Protein AF-A0A8T6QI39-F1 (afdb_monomer)

Foldseek 3Di:
DDDDDPPDPVQVVQLVVQLVLLVVLLVLLLVLLQVLLLVQLLVQLCVPVNDQDPPDDPVSSVVVSVVSCVDPSSVVSSQCSDPPHLLNLLSQQLSQLLSVCSGDCSLVCLVPPVPVVSLCSSCPVSPCVVPPSSSLLNVLLSQLLSQLSVPDPDCLVVLQAARLLSSLVSSCCSNPVPDDLQRQDPVRLSSSLSSSLSSQLSNLCVSPVDNVSSNSRSVSNNCCSVPPNHVVDD

Secondary structure (DSSP, 8-state):
--------HHHHHHHHHHHHHHHHHHHHHHHHHHHHHHHHHHHHHHHHH-PPPTT--HHHHHHHHHHHHHSHHHHHHHTTTSTT-HHHHHHHHHHHHHHHT-STTHHHHHTTTTHHHHHHHHHHTSS-TT-HHHHHHHHHHHHHHHHHHHS-TTGGGTTTSSSHHHHHHHHHHHH-TTS-GGG--HHHHHHHHHHHHHHHHHHHHHHH-SHHHHHHHHHHHHHHIIIIITTS--

pLDDT: mean 71.73, std 13.03, range [34.41, 93.44]

InterPro domains:
  IPR006914 VENN motif-containing domain [PF04829] (181-231)

Sequence (234 aa):
FFCFSIFDKEKEQQRLQTVGLISGIGSQVADIARTQGELSALKAAQDKYGPVPADATEEQRQAYLAKLRDTPEYKKEQEKYGTGSEIQRGIQAATAALQGLAGDNLAGALAGASAPELANIIGHHAGIDDNTAAKAIAHAILGGVTAALQGNSAAAGAIGAGTGEVIASAIAKSLYPDVDPSKLTEEQKQTVSTLATLSAGMAGSLTRNSTASAAVGAQSGKNAVENNYLSEEQ

Radius of gyration: 19.42 Å; Cα contacts (8 Å, |Δi|>4): 310; chains: 1; bounding box: 48×41×67 Å

Organism: Escherichia coli (NCBI:txid562)

Mean predicted aligned error: 10.31 Å

Structure (mmCIF, N/CA/C/O backbone):
data_AF-A0A8T6QI39-F1
#
_entry.id   AF-A0A8T6QI39-F1
#
loop_
_atom_site.group_PDB
_atom_site.id
_atom_site.type_symbol
_atom_site.label_atom_id
_atom_site.label_alt_id
_atom_site.label_comp_id
_atom_site.label_asym_id
_atom_site.label_entity_id
_atom_site.label_seq_id
_atom_site.pdbx_PDB_ins_code
_atom_site.Cartn_x
_atom_site.Cartn_y
_atom_site.Cartn_z
_atom_site.occupancy
_atom_site.B_iso_or_equiv
_atom_site.auth_seq_id
_atom_site.auth_comp_id
_atom_site.auth_asym_id
_atom_site.auth_atom_id
_atom_site.pdbx_PDB_model_num
ATOM 1 N N . PHE A 1 1 ? 29.235 -22.189 -35.524 1.00 34.41 1 PHE A N 1
ATOM 2 C CA . PHE A 1 1 ? 29.501 -20.949 -34.771 1.00 34.41 1 PHE A CA 1
ATOM 3 C C . PHE A 1 1 ? 28.475 -20.846 -33.652 1.00 34.41 1 PHE A C 1
ATOM 5 O O . PHE A 1 1 ? 27.337 -20.494 -33.919 1.00 34.41 1 PHE A O 1
ATOM 12 N N . PHE A 1 2 ? 28.844 -21.239 -32.431 1.00 38.16 2 PHE A N 1
ATOM 13 C CA . PHE A 1 2 ? 28.045 -20.968 -31.233 1.00 38.16 2 PHE A CA 1
ATOM 14 C C . PHE A 1 2 ? 28.518 -19.619 -30.687 1.00 38.16 2 PHE A C 1
ATOM 16 O O . PHE A 1 2 ? 29.655 -19.505 -30.235 1.00 38.16 2 PHE A O 1
ATOM 23 N N . CYS A 1 3 ? 27.689 -18.584 -30.805 1.00 42.66 3 CYS A N 1
ATOM 24 C CA . CYS A 1 3 ? 27.964 -17.284 -30.207 1.00 42.66 3 CYS A CA 1
ATOM 25 C C . CYS A 1 3 ? 27.590 -17.375 -28.723 1.00 42.66 3 CYS A C 1
ATOM 27 O O . CYS A 1 3 ? 26.416 -17.286 -28.375 1.00 42.66 3 CYS A O 1
ATOM 29 N N . PHE A 1 4 ? 28.568 -17.622 -27.852 1.00 41.09 4 PHE A N 1
ATOM 30 C CA . PHE A 1 4 ? 28.393 -17.377 -26.423 1.00 41.09 4 PHE A CA 1
ATOM 31 C C . PHE A 1 4 ? 28.253 -15.864 -26.240 1.00 41.09 4 PHE A C 1
ATOM 33 O O . PHE A 1 4 ? 29.192 -15.121 -26.527 1.00 41.09 4 PHE A O 1
ATOM 40 N N . SER A 1 5 ? 27.087 -15.403 -25.786 1.00 55.00 5 SER A N 1
ATOM 41 C CA . SER A 1 5 ? 26.952 -14.059 -25.227 1.00 55.00 5 SER A CA 1
ATOM 42 C C . SER A 1 5 ? 28.008 -13.904 -24.135 1.00 55.00 5 SER A C 1
ATOM 44 O O . SER A 1 5 ? 28.048 -14.697 -23.194 1.00 55.00 5 SER A O 1
ATOM 46 N N . ILE A 1 6 ? 28.904 -12.932 -24.297 1.00 53.09 6 ILE A N 1
ATOM 47 C CA . ILE A 1 6 ? 29.930 -12.616 -23.306 1.00 53.09 6 ILE A CA 1
ATOM 48 C C . ILE A 1 6 ? 29.204 -12.242 -22.012 1.00 53.09 6 ILE A C 1
ATOM 50 O O . ILE A 1 6 ? 28.449 -11.273 -21.974 1.00 53.09 6 ILE A O 1
ATOM 54 N N . PHE A 1 7 ? 29.392 -13.053 -20.973 1.00 65.75 7 PHE A N 1
ATOM 55 C CA . PHE A 1 7 ? 28.924 -12.754 -19.628 1.00 65.75 7 PHE A CA 1
ATOM 56 C C . PHE A 1 7 ? 29.638 -11.491 -19.139 1.00 65.75 7 PHE A C 1
ATOM 58 O O . PHE A 1 7 ? 30.834 -11.522 -18.844 1.00 65.75 7 PHE A O 1
ATOM 65 N N . ASP A 1 8 ? 28.911 -10.380 -19.086 1.00 79.06 8 ASP A N 1
ATOM 66 C CA . ASP A 1 8 ? 29.401 -9.132 -18.519 1.00 79.06 8 ASP A CA 1
ATOM 67 C C . ASP A 1 8 ? 29.151 -9.153 -17.007 1.00 79.06 8 ASP A C 1
ATOM 69 O O . ASP A 1 8 ? 28.021 -9.046 -16.527 1.00 79.06 8 ASP A O 1
ATOM 73 N N . LYS A 1 9 ? 30.230 -9.373 -16.252 1.00 76.06 9 LYS A N 1
ATOM 74 C CA . LYS A 1 9 ? 30.187 -9.549 -14.798 1.00 76.06 9 LYS A CA 1
ATOM 75 C C . LYS A 1 9 ? 29.679 -8.300 -14.078 1.00 76.06 9 LYS A C 1
ATOM 77 O O . LYS A 1 9 ? 28.998 -8.445 -13.067 1.00 76.06 9 LYS A O 1
ATOM 82 N N . GLU A 1 10 ? 30.011 -7.105 -14.559 1.00 74.12 10 GLU A N 1
ATOM 83 C CA . GLU A 1 10 ? 29.575 -5.856 -13.926 1.00 74.12 10 GLU A CA 1
ATOM 84 C C . GLU A 1 10 ? 28.084 -5.638 -14.166 1.00 74.12 10 GLU A C 1
ATOM 86 O O . GLU A 1 10 ? 27.337 -5.362 -13.225 1.00 74.12 10 GLU A O 1
ATOM 91 N N . LYS A 1 11 ? 27.636 -5.890 -15.397 1.00 72.25 11 LYS A N 1
ATOM 92 C CA . LYS A 1 11 ? 26.220 -5.855 -15.757 1.00 72.25 11 LYS A CA 1
ATOM 93 C C . LYS A 1 11 ? 25.392 -6.876 -14.975 1.00 72.25 11 LYS A C 1
ATOM 95 O O . LYS A 1 11 ? 24.33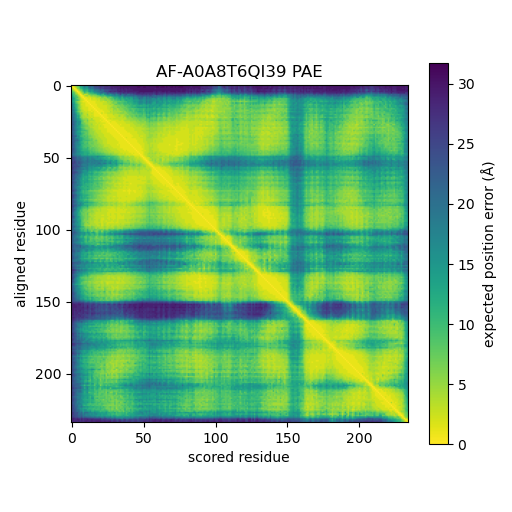9 -6.530 -14.444 1.00 72.25 11 LYS A O 1
ATOM 100 N N . GLU A 1 12 ? 25.862 -8.117 -14.844 1.00 75.62 12 GLU A N 1
ATOM 101 C CA . GLU A 1 12 ? 25.135 -9.134 -14.073 1.00 75.62 12 GLU A CA 1
ATOM 102 C C . GLU A 1 12 ? 25.133 -8.822 -12.568 1.00 75.62 12 GLU A C 1
ATOM 104 O O . GLU A 1 12 ? 24.130 -9.042 -11.890 1.00 75.62 12 GLU A O 1
ATOM 109 N N . GLN A 1 13 ? 26.212 -8.247 -12.027 1.00 74.06 13 GLN A N 1
ATOM 110 C CA . GLN A 1 13 ? 26.239 -7.795 -10.633 1.00 74.06 13 GLN A CA 1
ATOM 111 C C . GLN A 1 13 ? 25.266 -6.644 -10.377 1.00 74.06 13 GLN A C 1
ATOM 113 O O . GLN A 1 13 ? 24.547 -6.680 -9.378 1.00 74.06 13 GLN A O 1
ATOM 118 N N . GLN A 1 14 ? 25.200 -5.660 -11.277 1.00 70.56 14 GLN A N 1
ATOM 119 C CA . GLN A 1 14 ? 24.212 -4.584 -11.198 1.00 70.56 14 GLN A CA 1
ATOM 120 C C . GLN A 1 14 ? 22.792 -5.143 -11.274 1.00 70.56 14 GLN A C 1
ATOM 122 O O . GLN A 1 14 ? 21.963 -4.809 -10.431 1.00 70.56 14 GLN A O 1
ATOM 127 N N . ARG A 1 15 ? 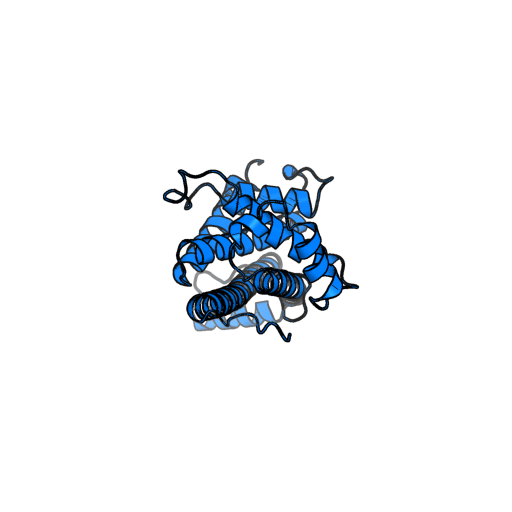22.533 -6.079 -12.195 1.00 70.31 15 ARG A N 1
ATOM 128 C CA . ARG A 1 15 ? 21.235 -6.755 -12.309 1.00 70.31 15 ARG A CA 1
ATOM 129 C C . ARG A 1 15 ? 20.821 -7.428 -11.000 1.00 70.31 15 ARG A C 1
ATOM 131 O O . ARG A 1 15 ? 19.707 -7.217 -10.526 1.00 70.31 15 ARG A O 1
ATOM 138 N N . LEU A 1 16 ? 21.715 -8.207 -10.389 1.00 76.31 16 LEU A N 1
ATOM 139 C CA . LEU A 1 16 ? 21.447 -8.901 -9.124 1.00 76.31 16 LEU A CA 1
ATOM 140 C C . LEU A 1 16 ? 21.236 -7.927 -7.955 1.00 76.31 16 LEU A C 1
ATOM 142 O O . LEU A 1 16 ? 20.357 -8.159 -7.123 1.00 76.31 16 LEU A O 1
ATOM 146 N N . GLN A 1 17 ? 21.989 -6.823 -7.906 1.00 71.94 17 GLN A N 1
ATOM 147 C CA . GLN A 1 17 ? 21.780 -5.759 -6.920 1.00 71.94 17 GLN A CA 1
ATOM 148 C C . GLN A 1 17 ? 20.408 -5.102 -7.097 1.00 71.94 17 GLN A C 1
ATOM 150 O O . GLN A 1 17 ? 19.665 -4.976 -6.126 1.00 71.94 17 GLN A O 1
ATOM 155 N N . THR A 1 18 ? 20.025 -4.757 -8.328 1.00 69.75 18 THR A N 1
ATOM 156 C CA . THR A 1 18 ? 18.712 -4.179 -8.645 1.00 69.75 18 THR A CA 1
ATOM 157 C C . THR A 1 18 ? 17.572 -5.126 -8.275 1.00 69.75 18 THR A C 1
ATOM 159 O O . THR A 1 18 ? 16.628 -4.706 -7.611 1.00 69.75 18 THR A O 1
ATOM 162 N N . VAL A 1 19 ? 17.667 -6.415 -8.617 1.00 73.94 19 VAL A N 1
ATOM 163 C CA . VAL A 1 19 ? 16.655 -7.420 -8.237 1.00 73.94 19 VAL A CA 1
ATOM 164 C C . VAL A 1 19 ? 16.543 -7.552 -6.713 1.00 73.94 19 VAL A C 1
ATOM 166 O O . VAL A 1 19 ? 15.430 -7.589 -6.182 1.00 73.94 19 VAL A O 1
ATOM 169 N N . GLY A 1 20 ? 17.676 -7.575 -6.000 1.00 70.12 20 GLY A N 1
ATOM 170 C CA . GLY A 1 20 ? 17.708 -7.624 -4.536 1.00 70.12 20 GLY A CA 1
ATOM 171 C C . GLY A 1 20 ? 17.064 -6.397 -3.886 1.00 70.12 20 GLY A C 1
ATOM 172 O O . GLY A 1 20 ? 16.276 -6.536 -2.949 1.00 70.12 20 GLY A O 1
ATOM 173 N N . LEU A 1 21 ? 17.325 -5.205 -4.429 1.00 70.50 21 LEU A N 1
ATOM 174 C CA . LEU A 1 21 ? 16.702 -3.959 -3.983 1.00 70.50 21 LEU A CA 1
ATOM 175 C C . LEU A 1 21 ? 15.195 -3.963 -4.229 1.00 70.50 21 LEU A C 1
ATOM 177 O O . LEU A 1 21 ? 14.438 -3.679 -3.307 1.00 70.50 21 LEU A O 1
ATOM 181 N N . ILE A 1 22 ? 14.742 -4.360 -5.421 1.00 70.19 22 ILE A N 1
ATOM 182 C CA . ILE A 1 22 ? 13.309 -4.454 -5.734 1.00 70.19 22 ILE A CA 1
ATOM 183 C C . ILE A 1 22 ? 12.616 -5.463 -4.806 1.00 70.19 22 ILE A C 1
ATOM 185 O O . ILE A 1 22 ? 11.530 -5.184 -4.303 1.00 70.19 22 ILE A O 1
ATOM 189 N N . SER A 1 23 ? 13.258 -6.599 -4.508 1.00 75.25 23 SER A N 1
ATOM 190 C CA . SER A 1 23 ? 12.733 -7.571 -3.538 1.00 75.25 23 SER A CA 1
ATOM 191 C C . SER A 1 23 ? 12.616 -6.979 -2.129 1.00 75.25 23 SER A C 1
ATOM 193 O O . SER A 1 23 ? 11.599 -7.167 -1.459 1.00 75.25 23 SER A O 1
ATOM 195 N N . GLY A 1 24 ? 13.641 -6.250 -1.673 1.00 73.81 24 GLY A N 1
ATOM 196 C CA . GLY A 1 24 ? 13.627 -5.564 -0.379 1.00 73.81 24 GLY A CA 1
ATOM 197 C C . GLY A 1 24 ? 12.571 -4.458 -0.311 1.00 73.81 24 GLY A C 1
ATOM 198 O O . GLY A 1 24 ? 11.947 -4.267 0.733 1.00 73.81 24 GLY A O 1
ATOM 199 N N . ILE A 1 25 ? 12.332 -3.762 -1.424 1.00 68.88 25 ILE A N 1
ATOM 200 C CA . ILE A 1 25 ? 11.268 -2.763 -1.570 1.00 68.88 25 ILE A CA 1
ATOM 201 C C . ILE A 1 25 ? 9.899 -3.434 -1.475 1.00 68.88 25 ILE A C 1
ATOM 203 O O . ILE A 1 25 ? 9.081 -3.005 -0.668 1.00 68.88 25 ILE A O 1
ATOM 207 N N . GLY A 1 26 ? 9.663 -4.517 -2.221 1.00 71.44 26 GLY A N 1
ATOM 208 C CA . GLY A 1 26 ? 8.395 -5.249 -2.188 1.00 71.44 26 GLY A CA 1
ATOM 209 C C . GLY A 1 26 ? 8.010 -5.716 -0.779 1.00 71.44 26 GLY A C 1
ATOM 210 O O . GLY A 1 26 ? 6.859 -5.558 -0.374 1.00 71.44 26 GLY A O 1
ATOM 211 N N . SER A 1 27 ? 8.979 -6.204 0.009 1.00 79.31 27 SER A N 1
ATOM 212 C CA . SER A 1 27 ? 8.751 -6.573 1.417 1.00 79.31 27 SER A CA 1
ATOM 213 C C . SER A 1 27 ? 8.334 -5.377 2.273 1.00 79.31 27 SER A C 1
ATOM 215 O O . SER A 1 27 ? 7.341 -5.457 2.990 1.00 79.31 27 SER A O 1
ATOM 217 N N . GLN A 1 28 ? 9.054 -4.257 2.175 1.00 72.56 28 GLN A N 1
ATOM 218 C CA . GLN A 1 28 ? 8.761 -3.054 2.963 1.00 72.56 28 GLN A CA 1
ATOM 219 C C . GLN A 1 28 ? 7.415 -2.437 2.601 1.00 72.56 28 GLN A C 1
ATOM 221 O O . GLN A 1 28 ? 6.679 -1.969 3.462 1.00 72.56 28 GLN A O 1
ATOM 226 N N . VAL A 1 29 ? 7.070 -2.454 1.320 1.00 69.12 29 VAL A N 1
ATOM 227 C CA . VAL A 1 29 ? 5.773 -1.995 0.827 1.00 69.12 29 VAL A CA 1
ATOM 228 C C . VAL A 1 29 ? 4.674 -2.895 1.379 1.00 69.12 29 VAL A C 1
ATOM 230 O O . VAL A 1 29 ? 3.684 -2.402 1.910 1.00 69.12 29 VAL A O 1
ATOM 233 N N . ALA A 1 30 ? 4.872 -4.214 1.380 1.00 77.06 30 ALA A N 1
ATOM 234 C CA . ALA A 1 30 ? 3.946 -5.122 2.046 1.00 77.06 30 ALA A CA 1
ATOM 235 C C . ALA A 1 30 ? 3.842 -4.861 3.566 1.00 77.06 30 ALA A C 1
ATOM 237 O O . ALA A 1 30 ? 2.754 -5.003 4.124 1.00 77.06 30 ALA A O 1
ATOM 238 N N . ASP A 1 31 ? 4.928 -4.461 4.240 1.00 79.25 31 ASP A N 1
ATOM 239 C CA . ASP A 1 31 ? 4.910 -4.063 5.659 1.00 79.25 31 ASP A CA 1
ATOM 240 C C . ASP A 1 31 ? 4.119 -2.760 5.883 1.00 79.25 31 ASP A C 1
ATOM 242 O O . ASP A 1 31 ? 3.332 -2.667 6.828 1.00 79.25 31 ASP A O 1
ATOM 246 N N . ILE A 1 32 ? 4.265 -1.771 4.993 1.00 70.25 32 ILE A N 1
ATOM 247 C CA . ILE A 1 32 ? 3.495 -0.517 5.018 1.00 70.25 32 ILE A CA 1
ATOM 248 C C . ILE A 1 32 ? 2.007 -0.803 4.794 1.00 70.25 32 ILE A C 1
ATOM 250 O O . ILE A 1 32 ? 1.173 -0.281 5.530 1.00 70.25 32 ILE A O 1
ATOM 254 N N . ALA A 1 33 ? 1.663 -1.669 3.836 1.00 76.00 33 ALA A N 1
ATOM 255 C CA . ALA A 1 33 ? 0.279 -2.067 3.575 1.00 76.00 33 ALA A CA 1
ATOM 256 C C . ALA A 1 33 ? -0.345 -2.743 4.802 1.00 76.00 33 ALA A C 1
ATOM 258 O O . ALA A 1 33 ? -1.459 -2.403 5.193 1.00 76.00 33 ALA A O 1
ATOM 259 N N . ARG A 1 34 ? 0.399 -3.644 5.459 1.00 82.88 34 ARG A N 1
ATOM 260 C CA . ARG A 1 34 ? -0.025 -4.286 6.713 1.00 82.88 34 ARG A CA 1
ATOM 261 C C . ARG A 1 34 ? -0.187 -3.282 7.854 1.00 82.88 34 ARG A C 1
ATOM 263 O O . ARG A 1 34 ? -1.155 -3.371 8.600 1.00 82.88 34 ARG A O 1
ATOM 270 N N . THR A 1 35 ? 0.718 -2.311 7.963 1.00 81.69 35 THR A N 1
ATOM 271 C CA . THR A 1 35 ? 0.635 -1.239 8.969 1.00 81.69 35 THR A CA 1
ATOM 272 C C . THR A 1 35 ? -0.589 -0.354 8.737 1.00 81.69 35 THR A C 1
ATOM 274 O O . THR A 1 35 ? -1.312 -0.047 9.680 1.00 81.69 35 THR A O 1
ATOM 277 N N . GLN A 1 36 ? -0.867 0.014 7.486 1.00 72.06 36 GLN A N 1
ATOM 278 C CA . GLN A 1 36 ? -2.063 0.778 7.140 1.00 72.06 36 GLN A CA 1
ATOM 279 C C . GLN A 1 36 ? -3.335 -0.030 7.415 1.00 72.06 36 GLN A C 1
ATOM 281 O O . GLN A 1 36 ? -4.273 0.512 7.990 1.00 72.06 36 GLN A O 1
ATOM 286 N N . GLY A 1 37 ? -3.346 -1.323 7.078 1.00 82.31 37 GLY A N 1
ATOM 287 C CA . GLY A 1 37 ? -4.452 -2.223 7.401 1.00 82.31 37 GLY A CA 1
ATOM 288 C C . GLY A 1 37 ? -4.7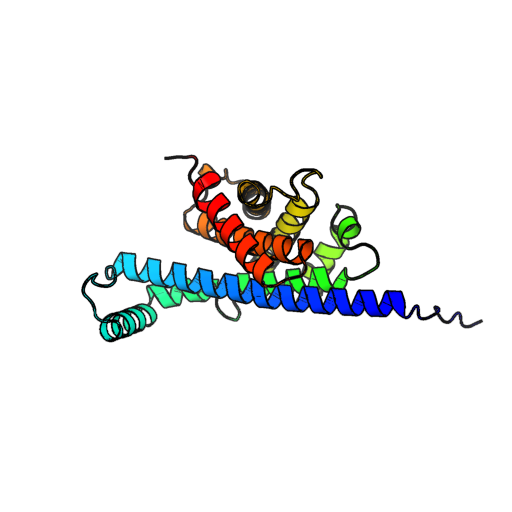29 -2.298 8.901 1.00 82.31 37 GLY A C 1
ATOM 289 O O . GLY A 1 37 ? -5.879 -2.196 9.311 1.00 82.31 37 GLY A O 1
ATOM 290 N N . GLU A 1 38 ? -3.685 -2.384 9.731 1.00 85.94 38 GLU A N 1
ATOM 291 C CA . GLU A 1 38 ? -3.809 -2.333 11.194 1.00 85.94 38 GLU A CA 1
ATOM 292 C C . GLU A 1 38 ? -4.443 -1.017 11.666 1.00 85.94 38 GLU A C 1
ATOM 294 O O . GLU A 1 38 ? -5.364 -1.031 12.481 1.00 85.94 38 GLU A O 1
ATOM 299 N N . LEU A 1 39 ? -3.986 0.123 11.138 1.00 82.12 39 LEU A N 1
ATOM 300 C CA . LEU A 1 39 ? -4.521 1.441 11.491 1.00 82.12 39 LEU A CA 1
ATOM 301 C C . LEU A 1 39 ? -5.990 1.593 11.075 1.00 82.12 39 LEU A C 1
ATOM 303 O O . LEU A 1 39 ? -6.810 2.043 11.875 1.00 82.12 39 LEU A O 1
ATOM 307 N N . SER A 1 40 ? -6.332 1.193 9.850 1.00 80.69 40 SER A N 1
ATOM 308 C CA . SER A 1 40 ? -7.702 1.226 9.329 1.00 80.69 40 SER A CA 1
ATOM 309 C C . SER A 1 40 ? -8.631 0.300 10.105 1.00 80.69 40 SER A C 1
ATOM 311 O O . SER A 1 40 ? -9.721 0.716 10.493 1.00 80.69 40 SER A O 1
ATOM 313 N N . ALA A 1 41 ? -8.192 -0.926 10.389 1.00 86.88 41 ALA A N 1
ATOM 314 C CA . ALA A 1 41 ? -8.975 -1.908 11.126 1.00 86.88 41 ALA A CA 1
ATOM 315 C C . ALA A 1 41 ? -9.206 -1.486 12.583 1.00 86.88 41 ALA A C 1
ATOM 317 O O . ALA A 1 41 ? -10.316 -1.620 13.102 1.00 86.88 41 ALA A O 1
ATOM 318 N N . LEU A 1 42 ? -8.186 -0.923 13.241 1.00 88.56 42 LEU A N 1
ATOM 319 C CA . LEU A 1 42 ? -8.335 -0.360 14.584 1.00 88.56 42 LEU A CA 1
ATOM 320 C C . LEU A 1 42 ? -9.267 0.850 14.588 1.00 88.56 42 LEU A C 1
ATOM 322 O O . LEU A 1 42 ? -10.098 0.949 15.486 1.00 88.56 42 LEU A O 1
ATOM 326 N N . LYS A 1 43 ? -9.171 1.735 13.589 1.00 85.88 43 LYS A N 1
ATOM 327 C CA . LYS A 1 43 ? -10.079 2.880 13.453 1.00 85.88 43 LYS A CA 1
ATOM 328 C C . LYS A 1 43 ? -11.527 2.424 13.272 1.00 85.88 43 LYS A C 1
ATOM 330 O O . LYS A 1 43 ? -12.382 2.844 14.039 1.00 85.88 43 LYS A O 1
ATOM 335 N N . ALA A 1 44 ? -11.782 1.494 12.352 1.00 86.38 44 ALA A N 1
ATOM 336 C CA . ALA A 1 44 ? -13.120 0.948 12.120 1.00 86.38 44 ALA A CA 1
ATOM 337 C C . ALA A 1 44 ? -13.716 0.294 13.380 1.00 86.38 44 ALA A C 1
ATOM 339 O O . ALA A 1 44 ? -14.904 0.448 13.668 1.00 86.38 44 ALA A O 1
ATOM 340 N N . ALA A 1 45 ? -12.892 -0.409 14.163 1.00 89.94 45 ALA A N 1
ATOM 341 C CA . ALA A 1 45 ? -13.322 -0.956 15.444 1.00 89.94 45 ALA A CA 1
ATOM 342 C C . ALA A 1 45 ? -13.602 0.161 16.471 1.00 89.94 45 ALA A C 1
ATOM 344 O O . ALA A 1 45 ? -14.632 0.140 17.142 1.00 89.94 45 ALA A O 1
ATOM 345 N N . GLN A 1 46 ? -12.736 1.169 16.580 1.00 88.50 46 GLN A N 1
ATOM 346 C CA . GLN A 1 46 ? -12.927 2.289 17.510 1.00 88.50 46 GLN A CA 1
ATOM 347 C C . GLN A 1 46 ? -14.150 3.148 17.174 1.00 88.50 46 GLN A C 1
ATOM 349 O O . GLN A 1 46 ? -14.847 3.578 18.090 1.00 88.50 46 GLN A O 1
ATOM 354 N N . ASP A 1 47 ? -14.467 3.338 15.895 1.00 88.62 47 ASP A N 1
ATOM 355 C CA . ASP A 1 47 ? -15.653 4.086 15.462 1.00 88.62 47 ASP A CA 1
ATOM 356 C C . ASP A 1 47 ? -16.955 3.430 15.962 1.00 88.62 47 ASP A C 1
ATOM 358 O O . ASP A 1 47 ? -17.950 4.113 16.203 1.00 88.62 47 ASP A O 1
ATOM 362 N N . LYS A 1 48 ? -16.947 2.104 16.174 1.00 90.25 48 LYS A N 1
ATOM 363 C CA . LYS A 1 48 ? -18.107 1.347 16.665 1.00 90.25 48 LYS A CA 1
ATOM 364 C C . LYS A 1 48 ? -18.093 1.082 18.172 1.00 90.25 48 LYS A C 1
ATOM 366 O O . LYS A 1 48 ? -19.151 1.120 18.799 1.00 90.25 48 LYS A O 1
ATOM 371 N N . TYR A 1 49 ? -16.932 0.778 18.749 1.00 88.25 49 TYR A N 1
ATOM 372 C CA . TYR A 1 49 ? -16.803 0.351 20.153 1.00 88.25 49 TYR A CA 1
ATOM 373 C C . TYR A 1 49 ? -16.225 1.428 21.083 1.00 88.25 49 TYR A C 1
ATOM 375 O O . TYR A 1 49 ? -16.183 1.226 22.299 1.00 88.25 49 TYR A O 1
ATOM 383 N N . GLY A 1 50 ? -15.831 2.574 20.528 1.00 87.56 50 GLY A N 1
ATOM 384 C CA . GLY A 1 50 ? -15.236 3.698 21.239 1.00 87.56 50 GLY A CA 1
ATOM 385 C C . GLY A 1 50 ? -13.702 3.721 21.172 1.00 87.56 50 GLY A C 1
ATOM 386 O O . GLY A 1 50 ? -13.055 2.708 20.887 1.00 87.56 50 GLY A O 1
ATOM 387 N N . PRO A 1 51 ? -13.089 4.890 21.425 1.00 86.31 51 PRO A N 1
ATOM 388 C CA . PRO A 1 51 ? -11.641 5.016 21.495 1.00 86.31 51 PRO A CA 1
ATOM 389 C C . PRO A 1 51 ? -11.085 4.371 22.771 1.00 86.31 51 PRO A C 1
ATOM 391 O O . PRO A 1 51 ? -11.794 4.163 23.758 1.00 86.31 51 PRO A O 1
ATOM 394 N N . VAL A 1 52 ? -9.775 4.109 22.774 1.00 83.31 52 VAL A N 1
ATOM 395 C CA . VAL A 1 52 ? -9.063 3.709 23.997 1.00 83.31 52 VAL A CA 1
ATOM 396 C C . VAL A 1 52 ? -9.236 4.810 25.059 1.00 83.31 52 VAL A C 1
ATOM 398 O O . VAL A 1 52 ? -8.997 5.976 24.731 1.00 83.31 52 VAL A O 1
ATOM 401 N N . PRO A 1 53 ? -9.599 4.480 26.316 1.00 83.88 53 PRO A N 1
ATOM 402 C CA . PRO A 1 53 ? -9.681 5.468 27.391 1.00 83.88 53 PRO A CA 1
ATOM 403 C C . PRO A 1 53 ? -8.355 6.220 27.566 1.00 83.88 53 PRO A C 1
ATOM 405 O O . PRO A 1 53 ? -7.285 5.610 27.562 1.00 83.88 53 PRO A O 1
ATOM 408 N N . ALA A 1 54 ? -8.418 7.547 27.694 1.00 80.44 54 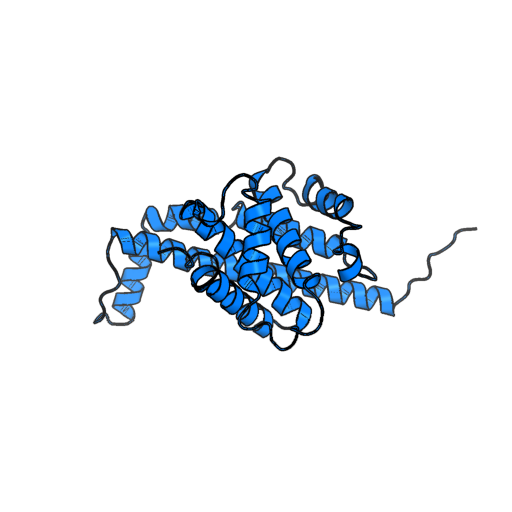ALA A N 1
ATOM 409 C CA . ALA A 1 54 ? -7.229 8.405 27.732 1.00 80.44 54 ALA A CA 1
ATOM 410 C C . ALA A 1 54 ? -6.387 8.231 29.012 1.00 80.44 54 ALA A C 1
ATOM 412 O O . ALA A 1 54 ? -5.199 8.541 29.013 1.00 80.44 54 ALA A O 1
ATOM 413 N N . ASP A 1 55 ? -7.003 7.729 30.080 1.00 86.19 55 ASP A N 1
ATOM 414 C CA . ASP A 1 55 ? -6.427 7.447 31.395 1.00 86.19 55 ASP A CA 1
ATOM 415 C C . ASP A 1 55 ? -6.030 5.970 31.586 1.00 86.19 55 ASP A C 1
ATOM 417 O O . ASP A 1 55 ? -5.588 5.586 32.670 1.00 86.19 55 ASP A O 1
ATOM 421 N N . ALA A 1 56 ? -6.166 5.136 30.548 1.00 83.38 56 ALA A N 1
ATOM 422 C CA . ALA A 1 56 ? -5.802 3.725 30.611 1.00 83.38 56 ALA A CA 1
ATOM 423 C C . ALA A 1 56 ? -4.291 3.537 30.829 1.00 83.38 56 ALA A C 1
ATOM 425 O O . ALA A 1 56 ? -3.469 4.163 30.153 1.00 83.38 56 ALA A O 1
ATOM 426 N N . THR A 1 57 ? -3.916 2.608 31.715 1.00 89.88 57 THR A N 1
ATOM 427 C CA . THR A 1 57 ? -2.525 2.132 31.790 1.00 89.88 57 THR A CA 1
ATOM 428 C C . THR A 1 57 ? -2.136 1.420 30.493 1.00 89.88 57 THR A C 1
ATOM 430 O O . THR A 1 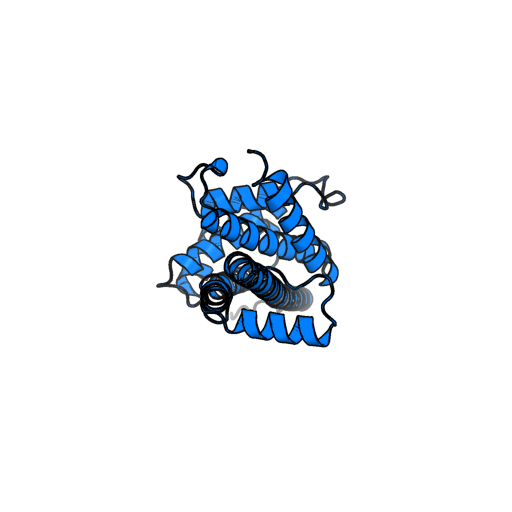57 ? -2.999 1.005 29.714 1.00 89.88 57 THR A O 1
ATOM 433 N N . GLU A 1 58 ? -0.838 1.237 30.247 1.00 86.75 58 GLU A N 1
ATOM 434 C CA . GLU A 1 58 ? -0.370 0.557 29.034 1.00 86.75 58 GLU A CA 1
ATOM 435 C C . GLU A 1 58 ? -0.943 -0.868 28.925 1.00 86.75 58 GLU A C 1
ATOM 437 O O . GLU A 1 58 ? -1.391 -1.282 27.856 1.00 86.75 58 GLU A O 1
ATOM 442 N N . GLU A 1 59 ? -1.057 -1.590 30.043 1.00 88.38 59 GLU A N 1
ATOM 443 C CA . GLU A 1 59 ? -1.671 -2.921 30.081 1.00 88.38 59 GLU A CA 1
ATOM 444 C C . GLU A 1 59 ? -3.162 -2.874 29.723 1.00 88.38 59 GLU A C 1
ATOM 446 O O . GLU A 1 59 ? -3.654 -3.718 28.970 1.00 88.38 59 GLU A O 1
ATOM 451 N N . GLN A 1 60 ? -3.894 -1.875 30.226 1.00 87.38 60 GLN A N 1
ATOM 452 C CA . GLN A 1 60 ? -5.3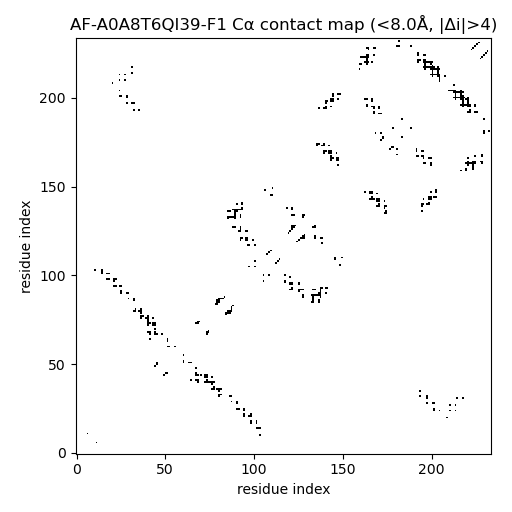13 -1.688 29.914 1.00 87.38 60 GLN A CA 1
ATOM 453 C C . GLN A 1 60 ? -5.519 -1.307 28.447 1.00 87.38 60 GLN A C 1
ATOM 455 O O . GLN A 1 60 ? -6.429 -1.828 27.797 1.00 87.38 60 GLN A O 1
ATOM 460 N N . ARG A 1 61 ? -4.649 -0.451 27.904 1.00 86.50 61 ARG A N 1
ATOM 461 C CA . ARG A 1 61 ? -4.634 -0.085 26.486 1.00 86.50 61 ARG A CA 1
ATOM 462 C C . ARG A 1 61 ? -4.375 -1.309 25.612 1.00 86.50 61 ARG A C 1
ATOM 464 O O . ARG A 1 61 ? -5.130 -1.533 24.669 1.00 86.50 61 ARG A O 1
ATOM 471 N N . GLN A 1 62 ? -3.373 -2.128 25.928 1.00 88.06 62 GLN A N 1
ATOM 472 C CA . GLN A 1 62 ? -3.082 -3.339 25.156 1.00 88.06 6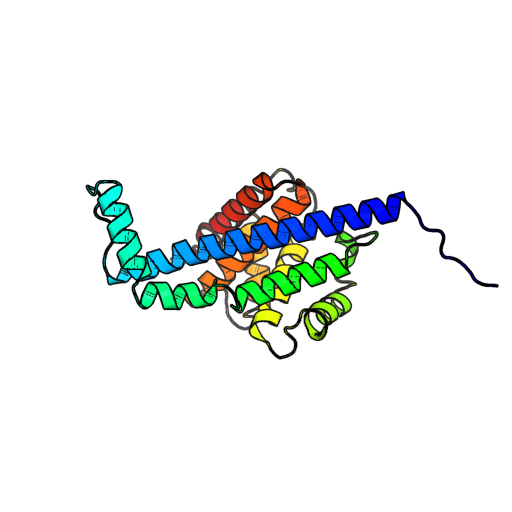2 GLN A CA 1
ATOM 473 C C . GLN A 1 62 ? -4.214 -4.363 25.236 1.00 88.06 62 GLN A C 1
ATOM 475 O O . GLN A 1 62 ? -4.604 -4.918 24.209 1.00 88.06 62 GLN A O 1
ATOM 480 N N . ALA A 1 63 ? -4.799 -4.564 26.419 1.00 89.31 63 ALA A N 1
ATOM 481 C CA . ALA A 1 63 ? -5.962 -5.431 26.580 1.00 89.31 63 ALA A CA 1
ATOM 482 C C . ALA A 1 63 ? -7.172 -4.923 25.777 1.00 89.31 63 ALA A C 1
ATOM 484 O O . ALA A 1 63 ? -7.905 -5.718 25.188 1.00 89.31 63 ALA A O 1
ATOM 485 N N . TYR A 1 64 ? -7.380 -3.605 25.717 1.00 88.25 64 TYR A N 1
ATOM 486 C CA . TYR A 1 64 ? -8.450 -3.004 24.923 1.00 88.25 64 TYR A CA 1
ATOM 487 C C . TYR A 1 64 ? -8.197 -3.145 23.417 1.00 88.25 64 TYR A C 1
ATOM 489 O O . TYR A 1 64 ? -9.086 -3.574 22.688 1.00 88.25 64 TYR A O 1
ATOM 497 N N . LEU A 1 65 ? -6.978 -2.870 22.946 1.00 89.19 65 LEU A N 1
ATOM 498 C CA . LEU A 1 65 ? -6.596 -3.083 21.546 1.00 89.19 65 LEU A CA 1
ATOM 499 C C . LEU A 1 65 ? -6.724 -4.558 21.146 1.00 89.19 65 LEU A C 1
ATOM 501 O O . LEU A 1 65 ? -7.225 -4.846 20.065 1.00 89.19 65 LEU A O 1
ATOM 505 N N . ALA A 1 66 ? -6.346 -5.495 22.019 1.00 91.25 66 ALA A N 1
ATOM 506 C CA . ALA A 1 66 ? -6.550 -6.924 21.785 1.00 91.25 66 ALA A CA 1
ATOM 507 C C . ALA A 1 66 ? -8.040 -7.266 21.616 1.00 91.25 66 ALA A C 1
ATOM 509 O O . ALA A 1 66 ? -8.396 -7.986 20.688 1.00 91.25 66 ALA A O 1
ATOM 510 N N . LYS A 1 67 ? -8.924 -6.677 22.435 1.00 90.88 67 LYS A N 1
ATOM 511 C CA . LYS A 1 67 ? -10.378 -6.821 22.252 1.00 90.88 67 LYS A CA 1
ATOM 512 C C . LYS A 1 67 ? -10.854 -6.238 20.925 1.00 90.88 67 LYS A C 1
ATOM 514 O O . LYS A 1 67 ? -11.662 -6.874 20.260 1.00 90.88 67 LYS A O 1
ATOM 519 N N . LEU A 1 68 ? -10.353 -5.066 20.527 1.00 90.94 68 LEU A N 1
ATOM 520 C CA . LEU A 1 68 ? -10.692 -4.467 19.233 1.00 90.94 68 LEU A CA 1
ATOM 521 C C . LEU A 1 68 ? -10.252 -5.358 18.067 1.00 90.94 68 LEU A C 1
ATOM 523 O O . LEU A 1 68 ? -11.017 -5.525 17.123 1.00 90.94 68 LEU A O 1
ATOM 527 N N . ARG A 1 69 ? -9.078 -5.993 18.159 1.00 91.94 69 ARG A N 1
ATOM 528 C CA . ARG A 1 69 ? -8.590 -6.954 17.155 1.00 91.94 69 ARG A CA 1
ATOM 529 C C . ARG A 1 69 ? -9.485 -8.184 17.000 1.00 91.94 69 ARG A C 1
ATOM 531 O O . ARG A 1 69 ? -9.517 -8.805 15.940 1.00 91.94 69 ARG A O 1
ATOM 538 N N . ASP A 1 70 ? -10.243 -8.531 18.035 1.00 93.12 70 ASP A N 1
ATOM 539 C CA . ASP A 1 70 ? -11.186 -9.645 17.979 1.00 93.12 70 ASP A CA 1
ATOM 540 C C . ASP A 1 70 ? -12.541 -9.297 17.363 1.00 93.12 70 ASP A C 1
ATOM 542 O O . ASP A 1 70 ? -13.301 -10.212 17.019 1.00 93.12 70 ASP A O 1
ATOM 546 N N . THR A 1 71 ? -12.827 -8.009 17.173 1.00 93.44 71 THR A N 1
ATOM 547 C CA . THR A 1 71 ? -14.098 -7.538 16.617 1.00 93.44 71 THR A CA 1
ATOM 548 C C . THR A 1 71 ? -14.267 -7.934 15.147 1.00 93.44 71 THR A C 1
ATOM 550 O O . THR A 1 71 ? -13.282 -8.039 14.404 1.00 93.44 71 THR A O 1
ATOM 553 N N . PRO A 1 72 ? -15.515 -8.149 14.688 1.00 92.00 72 PRO A N 1
ATOM 554 C CA . PRO A 1 72 ? -15.773 -8.444 13.283 1.00 92.00 72 PRO A CA 1
ATOM 555 C C . PRO A 1 72 ? -15.389 -7.279 12.361 1.00 92.00 72 PRO A C 1
ATOM 557 O O . PRO A 1 72 ? -14.961 -7.520 11.238 1.00 92.00 72 PRO A O 1
ATOM 560 N N . GLU A 1 73 ? -15.486 -6.033 12.827 1.00 89.56 73 GLU A N 1
ATOM 561 C CA . GLU A 1 73 ? -15.104 -4.832 12.075 1.00 89.56 73 GLU A CA 1
ATOM 562 C C . GLU A 1 73 ? -13.604 -4.805 11.796 1.00 89.56 73 GLU A C 1
ATOM 564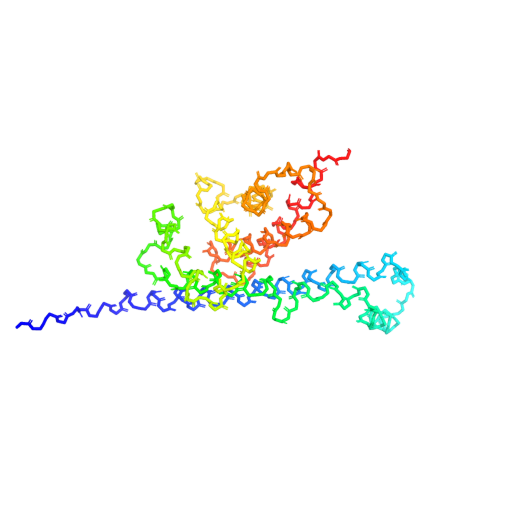 O O . GLU A 1 73 ? -13.200 -4.604 10.651 1.00 89.56 73 GLU A O 1
ATOM 569 N N . TYR A 1 74 ? -12.788 -5.081 12.819 1.00 90.69 74 TYR A N 1
ATOM 570 C CA . TYR A 1 74 ? -11.345 -5.183 12.644 1.00 90.69 74 TYR A CA 1
ATOM 571 C C . TYR A 1 74 ? -10.995 -6.298 11.654 1.00 90.69 74 TYR A C 1
ATOM 573 O O . TYR A 1 74 ? -10.260 -6.059 10.700 1.00 90.69 74 TYR A O 1
ATOM 581 N N . LYS A 1 75 ? -11.548 -7.505 11.847 1.00 90.81 75 LYS A N 1
ATOM 582 C CA . LYS A 1 75 ? -11.243 -8.673 11.001 1.00 90.81 75 LYS A CA 1
ATOM 583 C C . LYS A 1 75 ? -11.622 -8.429 9.540 1.00 90.81 75 LYS A C 1
ATOM 585 O O . LYS A 1 75 ? -10.804 -8.672 8.660 1.00 90.81 75 LYS A O 1
ATOM 590 N N . LYS A 1 76 ? -12.811 -7.867 9.301 1.00 89.69 76 LYS A N 1
ATOM 591 C CA . LYS A 1 76 ? -13.295 -7.515 7.961 1.00 89.69 76 LYS A CA 1
ATOM 592 C C . LYS A 1 76 ? -12.379 -6.512 7.260 1.00 89.69 76 LYS A C 1
ATOM 594 O O . LYS A 1 76 ? -12.115 -6.653 6.071 1.00 89.69 76 LYS A O 1
ATOM 599 N N . GLU A 1 77 ? -11.900 -5.494 7.969 1.00 84.81 77 GLU A N 1
ATOM 600 C CA . GLU A 1 77 ? -11.010 -4.506 7.356 1.00 84.81 77 GLU A CA 1
ATOM 601 C C . GLU A 1 77 ? -9.601 -5.084 7.139 1.00 84.81 77 GLU A C 1
ATOM 603 O O . GLU A 1 77 ? -8.989 -4.835 6.103 1.00 84.81 77 GLU A O 1
ATOM 608 N N . GLN A 1 78 ? -9.118 -5.939 8.050 1.00 86.75 78 GLN A N 1
ATOM 609 C CA . GLN A 1 78 ? -7.851 -6.666 7.901 1.00 86.75 78 GLN A CA 1
ATOM 610 C C . GLN A 1 78 ? -7.822 -7.549 6.646 1.00 86.75 78 GLN A C 1
ATOM 612 O O . GLN A 1 78 ? -6.792 -7.606 5.982 1.00 86.75 78 GLN A O 1
ATOM 617 N N . GLU A 1 79 ? -8.935 -8.182 6.261 1.00 87.56 79 GLU A N 1
ATOM 618 C CA . GLU A 1 79 ? -9.017 -9.027 5.053 1.00 87.56 79 GLU A CA 1
ATOM 619 C C . GLU A 1 79 ? -8.579 -8.301 3.770 1.00 87.56 79 GLU A C 1
ATOM 621 O O . GLU A 1 79 ? -8.011 -8.922 2.871 1.00 87.56 79 GLU A O 1
ATOM 626 N N . LYS A 1 80 ? -8.765 -6.978 3.696 1.00 82.50 80 LYS A N 1
ATOM 627 C CA . LYS A 1 80 ? -8.368 -6.166 2.534 1.00 82.50 80 LYS A CA 1
ATOM 628 C C . LYS A 1 80 ? -6.853 -6.008 2.392 1.00 82.50 80 LYS A C 1
ATOM 630 O O . LYS A 1 80 ? -6.365 -5.817 1.282 1.00 82.50 80 LYS A O 1
ATOM 635 N N . TYR A 1 81 ? -6.122 -6.091 3.502 1.00 83.38 81 TYR A N 1
ATOM 636 C CA . TYR A 1 81 ? -4.678 -5.826 3.592 1.00 83.38 81 TYR A CA 1
ATOM 637 C C . TYR A 1 81 ? -3.863 -7.063 3.987 1.00 83.38 81 TYR A C 1
ATOM 639 O O . TYR A 1 81 ? -2.633 -7.070 3.884 1.00 83.38 81 TYR A O 1
ATOM 647 N N . GLY A 1 82 ? -4.548 -8.098 4.469 1.00 81.38 82 GLY A N 1
ATOM 648 C CA . GLY A 1 82 ? -3.976 -9.308 5.025 1.00 81.38 82 GLY A CA 1
ATOM 649 C C . GLY A 1 82 ? -3.304 -10.194 3.984 1.00 81.38 82 GLY A C 1
ATOM 650 O O . GLY A 1 82 ? -3.274 -9.916 2.780 1.00 81.38 82 GLY A O 1
ATOM 651 N N . THR A 1 83 ? -2.745 -11.302 4.465 1.00 81.56 83 THR A N 1
ATOM 652 C CA . THR A 1 83 ? -2.093 -12.272 3.583 1.00 81.56 83 THR A CA 1
ATOM 653 C C . THR A 1 83 ? -3.126 -12.939 2.669 1.00 81.56 83 THR A C 1
ATOM 655 O O . THR A 1 83 ? -4.156 -13.401 3.144 1.00 81.56 83 THR A O 1
ATOM 658 N N . GLY A 1 84 ? -2.854 -12.994 1.366 1.00 80.38 84 GLY A N 1
ATOM 659 C CA . GLY A 1 84 ? -3.759 -13.472 0.321 1.00 80.38 84 GLY A CA 1
ATOM 660 C C . GLY A 1 84 ? -4.682 -12.397 -0.257 1.00 80.38 84 GLY A C 1
ATOM 661 O O . GLY A 1 84 ? -5.348 -12.669 -1.254 1.00 80.38 84 GLY A O 1
ATOM 662 N N . SER A 1 85 ? -4.703 -11.189 0.319 1.00 85.81 85 SER A N 1
ATOM 663 C CA . SER A 1 85 ? -5.561 -10.095 -0.145 1.00 85.81 85 SER A CA 1
ATOM 664 C C . SER A 1 85 ? -5.203 -9.608 -1.548 1.00 85.81 85 SER A C 1
ATOM 666 O O . SER A 1 85 ? -4.074 -9.751 -2.025 1.00 85.81 85 SER A O 1
ATOM 668 N N . GLU A 1 86 ? -6.166 -8.947 -2.183 1.00 84.69 86 GLU A N 1
ATOM 669 C CA . GLU A 1 86 ? -5.991 -8.295 -3.480 1.00 84.69 86 GLU A CA 1
ATOM 670 C C . GLU A 1 86 ? -4.849 -7.280 -3.484 1.00 84.69 86 GLU A C 1
ATOM 672 O O . GLU A 1 86 ? -4.051 -7.232 -4.422 1.00 84.69 86 GLU A O 1
ATOM 677 N N . ILE A 1 87 ? -4.717 -6.527 -2.389 1.00 81.31 87 ILE A N 1
ATOM 678 C CA . ILE A 1 87 ? -3.635 -5.563 -2.198 1.00 81.31 87 ILE A CA 1
ATOM 679 C C . ILE A 1 87 ? -2.291 -6.285 -2.128 1.00 81.31 87 ILE A C 1
ATOM 681 O O . ILE A 1 87 ? -1.361 -5.913 -2.844 1.00 81.31 87 ILE A O 1
ATOM 685 N N . GLN A 1 88 ? -2.176 -7.347 -1.325 1.00 83.69 88 GLN A N 1
ATOM 686 C CA . GLN A 1 88 ? -0.917 -8.084 -1.213 1.00 83.69 88 GLN A CA 1
ATOM 687 C C . GLN A 1 88 ? -0.526 -8.751 -2.542 1.00 83.69 88 GLN A C 1
ATOM 689 O O . GLN A 1 88 ? 0.636 -8.672 -2.946 1.00 83.69 88 GLN A O 1
ATOM 694 N N . ARG A 1 89 ? -1.486 -9.366 -3.242 1.00 86.25 89 ARG A N 1
ATOM 695 C CA . ARG A 1 89 ? -1.265 -9.992 -4.555 1.00 86.25 89 ARG A CA 1
ATOM 696 C C . ARG A 1 89 ? -0.866 -8.959 -5.609 1.00 86.25 89 ARG A C 1
ATOM 698 O O . ARG A 1 89 ? 0.064 -9.200 -6.372 1.00 86.25 89 ARG A O 1
ATOM 705 N N . GLY A 1 90 ? -1.498 -7.785 -5.607 1.00 82.81 90 GLY A N 1
ATOM 706 C CA . GLY A 1 90 ? -1.141 -6.678 -6.492 1.00 82.81 90 GLY A CA 1
ATOM 707 C C . GLY A 1 90 ? 0.260 -6.111 -6.224 1.00 82.81 90 GLY A C 1
ATOM 708 O O . GLY A 1 90 ? 1.012 -5.878 -7.169 1.00 82.81 90 GLY A O 1
ATOM 709 N N . ILE A 1 91 ? 0.663 -5.964 -4.954 1.00 81.06 91 ILE A N 1
ATOM 710 C CA . ILE A 1 91 ? 2.034 -5.559 -4.572 1.00 81.06 91 ILE A CA 1
ATOM 711 C C . ILE A 1 91 ? 3.061 -6.588 -5.056 1.00 81.06 91 ILE A C 1
ATOM 713 O O . ILE A 1 91 ? 4.092 -6.214 -5.621 1.00 81.06 91 ILE A O 1
ATOM 717 N N . GLN A 1 92 ? 2.792 -7.880 -4.848 1.00 83.88 92 GLN A N 1
ATOM 718 C CA . GLN A 1 92 ? 3.670 -8.962 -5.303 1.00 83.88 92 GLN A CA 1
ATOM 719 C C . GLN A 1 92 ? 3.803 -8.958 -6.826 1.00 83.88 92 GLN A C 1
ATOM 721 O O . GLN A 1 92 ? 4.918 -9.026 -7.338 1.00 83.88 92 GLN A O 1
ATOM 726 N N . ALA A 1 93 ? 2.690 -8.792 -7.540 1.00 84.62 93 ALA A N 1
ATOM 727 C CA . ALA A 1 93 ? 2.674 -8.714 -8.993 1.00 84.62 93 ALA A CA 1
ATOM 728 C C . ALA A 1 93 ? 3.438 -7.500 -9.532 1.00 84.62 93 ALA A C 1
ATOM 730 O O . ALA A 1 93 ? 4.259 -7.648 -10.436 1.00 84.62 93 ALA A O 1
ATOM 731 N N . ALA A 1 94 ? 3.237 -6.315 -8.949 1.00 79.69 94 ALA A N 1
ATOM 732 C CA . ALA A 1 94 ? 3.999 -5.120 -9.309 1.00 79.69 94 ALA A CA 1
ATOM 733 C C . ALA A 1 94 ? 5.499 -5.295 -9.021 1.00 79.69 94 ALA A C 1
ATOM 735 O O . ALA A 1 94 ? 6.337 -4.911 -9.834 1.00 79.69 94 ALA A O 1
ATOM 736 N N . THR A 1 95 ? 5.850 -5.927 -7.896 1.00 78.50 95 THR A N 1
ATOM 737 C CA . THR A 1 95 ? 7.245 -6.235 -7.541 1.00 78.50 95 THR A CA 1
ATOM 738 C C . THR A 1 95 ? 7.867 -7.207 -8.545 1.00 78.50 95 THR A C 1
ATOM 740 O O . THR A 1 95 ? 8.963 -6.947 -9.036 1.00 78.50 95 THR A O 1
ATOM 743 N N . ALA A 1 96 ? 7.162 -8.283 -8.904 1.00 80.25 96 ALA A N 1
ATOM 744 C CA . ALA A 1 96 ? 7.608 -9.250 -9.906 1.00 80.25 96 ALA A CA 1
ATOM 745 C C . ALA A 1 96 ? 7.768 -8.603 -11.292 1.00 80.25 96 ALA A C 1
ATOM 747 O O . ALA A 1 96 ? 8.750 -8.862 -11.984 1.00 80.25 96 ALA A O 1
ATOM 748 N N . ALA A 1 97 ? 6.857 -7.701 -11.667 1.00 78.12 97 ALA A N 1
ATOM 749 C CA . ALA A 1 97 ? 6.957 -6.924 -12.898 1.00 78.12 97 ALA A CA 1
ATOM 750 C C . ALA A 1 97 ? 8.197 -6.022 -12.917 1.00 78.12 97 ALA A C 1
ATOM 752 O O . ALA A 1 97 ? 8.951 -6.037 -13.888 1.00 78.12 97 ALA A O 1
ATOM 753 N N . LEU A 1 98 ? 8.478 -5.312 -11.820 1.00 75.19 98 LEU A N 1
ATOM 754 C CA . LEU A 1 98 ? 9.703 -4.519 -11.681 1.00 75.19 98 LEU A CA 1
ATOM 755 C C . LEU A 1 98 ? 10.966 -5.391 -11.722 1.00 75.19 98 LEU A C 1
ATOM 757 O O . LEU A 1 98 ? 11.948 -5.004 -12.352 1.00 75.19 98 LEU A O 1
ATOM 761 N N . GLN A 1 99 ? 10.950 -6.571 -11.093 1.00 75.75 99 GLN A N 1
ATOM 762 C CA . GLN A 1 99 ? 12.066 -7.525 -11.145 1.00 75.75 99 GLN A CA 1
ATOM 763 C C . GLN A 1 99 ? 12.294 -8.065 -12.560 1.00 75.75 99 GLN A C 1
ATOM 765 O O . GLN A 1 99 ? 13.443 -8.205 -12.971 1.00 75.75 99 GLN A O 1
ATOM 770 N N . GLY A 1 100 ? 11.224 -8.326 -13.317 1.00 71.69 100 GLY A N 1
ATOM 771 C CA . GLY A 1 100 ? 11.301 -8.729 -14.723 1.00 71.69 100 GLY A CA 1
ATOM 772 C C . GLY A 1 100 ? 11.906 -7.648 -15.624 1.00 71.69 100 GLY A C 1
ATOM 773 O O . GLY A 1 100 ? 12.562 -7.971 -16.609 1.00 71.69 100 GLY A O 1
ATOM 774 N N . LEU A 1 101 ? 11.757 -6.374 -15.246 1.00 69.81 101 LEU A N 1
ATOM 775 C CA . LEU A 1 101 ? 12.388 -5.236 -15.919 1.00 69.81 101 LEU A CA 1
ATOM 776 C C . LEU A 1 101 ? 13.810 -4.919 -15.444 1.00 69.81 101 LEU A C 1
ATOM 778 O O . LEU A 1 101 ? 14.428 -4.002 -15.991 1.00 69.81 101 LEU A O 1
ATOM 782 N N . ALA A 1 102 ? 14.334 -5.612 -14.428 1.00 64.56 102 ALA A N 1
ATOM 783 C CA . ALA A 1 102 ? 15.681 -5.374 -13.921 1.00 64.56 102 ALA A CA 1
ATOM 784 C C . ALA A 1 102 ? 16.724 -5.758 -14.994 1.00 64.56 102 ALA A C 1
ATOM 786 O O . ALA A 1 102 ? 17.180 -6.897 -15.078 1.00 64.56 102 ALA A O 1
ATOM 787 N N . GLY A 1 103 ? 17.061 -4.774 -15.830 1.00 62.44 103 GLY A N 1
ATOM 788 C CA . GLY A 1 103 ? 18.078 -4.745 -16.882 1.00 62.44 103 GLY A CA 1
ATOM 789 C C . GLY A 1 103 ? 18.662 -3.325 -17.008 1.00 62.44 103 GLY A C 1
ATOM 790 O O . GLY A 1 103 ? 18.485 -2.514 -16.103 1.00 62.44 103 GLY A O 1
ATOM 791 N N . ASP A 1 104 ? 19.336 -2.999 -18.119 1.00 56.00 104 ASP A N 1
ATOM 792 C CA . ASP A 1 104 ? 20.175 -1.783 -18.262 1.00 56.00 104 ASP A CA 1
ATOM 793 C C . ASP A 1 104 ? 19.456 -0.426 -18.074 1.00 56.00 104 ASP A C 1
ATOM 795 O O . ASP A 1 104 ? 20.124 0.595 -17.921 1.00 56.00 104 ASP A O 1
ATOM 799 N N . ASN A 1 105 ? 18.116 -0.359 -18.102 1.00 62.84 105 ASN A N 1
ATOM 800 C CA . ASN A 1 105 ? 17.403 0.918 -18.001 1.00 62.84 105 ASN A CA 1
ATOM 801 C C . ASN A 1 105 ? 15.975 0.790 -17.440 1.00 62.84 105 ASN A C 1
ATOM 803 O O . ASN A 1 105 ? 15.000 0.957 -18.170 1.00 62.84 105 ASN A O 1
ATOM 807 N N . LEU A 1 106 ? 15.835 0.530 -16.135 1.00 64.06 106 LEU A N 1
ATOM 808 C CA . LEU A 1 106 ? 14.525 0.450 -15.468 1.00 64.06 106 LEU A CA 1
ATOM 809 C C . LEU A 1 106 ? 13.695 1.738 -15.642 1.00 64.06 106 LEU A C 1
ATOM 811 O O . LEU A 1 106 ? 12.498 1.667 -15.899 1.00 64.06 106 LEU A O 1
ATOM 815 N N . ALA A 1 107 ? 14.328 2.913 -15.550 1.00 60.72 107 ALA A N 1
ATOM 816 C CA . ALA A 1 107 ? 13.649 4.199 -15.718 1.00 60.72 107 ALA A CA 1
ATOM 817 C C . ALA A 1 107 ? 13.129 4.398 -17.153 1.00 60.72 107 ALA A C 1
ATOM 819 O O . ALA A 1 107 ? 11.995 4.830 -17.340 1.00 60.72 107 ALA A O 1
ATOM 820 N N . GLY A 1 108 ? 13.925 4.042 -18.166 1.00 61.62 108 GLY A N 1
ATOM 821 C CA . GLY A 1 108 ? 13.505 4.091 -19.568 1.00 61.62 108 GLY A CA 1
ATOM 822 C C . GLY A 1 108 ? 12.538 2.978 -19.967 1.00 61.62 108 GLY A C 1
ATOM 823 O O . GLY A 1 108 ? 11.725 3.191 -20.858 1.00 61.62 108 GLY A O 1
ATOM 824 N N . ALA A 1 109 ? 12.570 1.825 -19.292 1.00 63.16 109 ALA A N 1
ATOM 825 C CA . ALA A 1 109 ? 11.549 0.793 -19.441 1.00 63.16 109 ALA A CA 1
ATOM 826 C C . ALA A 1 109 ? 10.203 1.319 -18.915 1.00 63.16 109 ALA A C 1
ATOM 828 O O . ALA A 1 109 ? 9.232 1.409 -19.664 1.00 63.16 109 ALA A O 1
ATOM 829 N N . LEU A 1 110 ? 10.180 1.818 -17.675 1.00 61.34 110 LEU A N 1
ATOM 830 C CA . LEU A 1 110 ? 8.992 2.428 -17.068 1.00 61.34 110 LEU A CA 1
ATOM 831 C C . LEU A 1 110 ? 8.503 3.682 -17.822 1.00 61.34 110 LEU A C 1
ATOM 833 O O . LEU A 1 110 ? 7.334 4.047 -17.716 1.00 61.34 110 LEU A O 1
ATOM 837 N N . ALA A 1 111 ? 9.347 4.333 -18.627 1.00 61.34 111 ALA A N 1
ATOM 838 C CA . ALA A 1 111 ? 8.973 5.461 -19.477 1.00 61.34 111 ALA A CA 1
ATOM 839 C C . ALA A 1 111 ? 8.128 5.037 -20.698 1.00 61.34 111 ALA A C 1
ATOM 841 O O . ALA A 1 111 ? 8.585 5.129 -21.829 1.00 61.34 111 ALA A O 1
ATOM 842 N N . GLY A 1 112 ? 6.891 4.567 -20.485 1.00 57.56 112 GLY A N 1
ATOM 843 C CA . GLY A 1 112 ? 5.833 4.366 -21.496 1.00 57.56 112 GLY A CA 1
ATOM 844 C C . GLY A 1 112 ? 6.071 3.281 -22.564 1.00 57.56 112 GLY A C 1
ATOM 845 O O . GLY A 1 112 ? 5.127 2.603 -22.965 1.00 57.56 112 GLY A O 1
ATOM 846 N N . ALA A 1 113 ? 7.314 3.064 -22.995 1.00 56.53 113 ALA A N 1
ATOM 847 C CA . ALA A 1 113 ? 7.697 2.157 -24.069 1.00 56.53 113 ALA A CA 1
ATOM 848 C C . ALA A 1 113 ? 7.608 0.675 -23.671 1.00 56.53 113 ALA A C 1
ATOM 850 O O . ALA A 1 113 ? 7.406 -0.165 -24.544 1.00 56.53 113 ALA A O 1
ATOM 851 N N . SER A 1 114 ? 7.699 0.339 -22.375 1.00 60.09 114 SER A N 1
ATOM 852 C CA . SER A 1 114 ? 7.532 -1.040 -21.887 1.00 60.09 114 SER A CA 1
ATOM 853 C C . SER A 1 114 ? 6.147 -1.329 -21.294 1.00 60.09 114 SER A C 1
ATOM 855 O O . SER A 1 114 ? 5.974 -2.361 -20.644 1.00 60.09 114 SER A O 1
ATOM 857 N N . ALA A 1 115 ? 5.157 -0.447 -21.485 1.00 60.84 115 ALA A N 1
ATOM 858 C CA . ALA A 1 115 ? 3.808 -0.646 -20.946 1.00 60.84 115 ALA A CA 1
ATOM 859 C C . ALA A 1 115 ? 3.170 -1.995 -21.361 1.00 60.84 115 ALA A C 1
ATOM 861 O O . ALA A 1 115 ? 2.592 -2.648 -20.490 1.00 60.84 115 ALA A O 1
ATOM 862 N N . PRO A 1 116 ? 3.327 -2.484 -22.613 1.00 63.00 116 PRO A N 1
ATOM 863 C CA . PRO A 1 116 ? 2.825 -3.806 -22.999 1.00 63.00 116 PRO A CA 1
ATOM 864 C C . PRO A 1 116 ? 3.530 -4.969 -22.282 1.00 63.00 116 PRO A C 1
ATOM 866 O O . PRO A 1 116 ? 2.872 -5.923 -21.882 1.00 63.00 116 PRO A O 1
ATOM 869 N N . GLU A 1 117 ? 4.847 -4.882 -22.070 1.00 63.91 117 GLU A N 1
ATOM 870 C CA . GLU A 1 117 ? 5.635 -5.917 -21.378 1.00 63.91 117 GLU A CA 1
ATOM 871 C C . GLU A 1 117 ? 5.305 -5.982 -19.882 1.00 63.91 117 GLU A C 1
ATOM 873 O O . GLU A 1 117 ? 5.124 -7.058 -19.318 1.00 63.91 117 GLU A O 1
ATOM 878 N N . LEU A 1 118 ? 5.133 -4.827 -19.237 1.00 66.81 118 LEU A N 1
ATOM 879 C CA . LEU A 1 118 ? 4.689 -4.742 -17.844 1.00 66.81 118 LEU A CA 1
ATOM 880 C C . LEU A 1 118 ? 3.288 -5.319 -17.648 1.00 66.81 118 LEU A C 1
ATOM 882 O O . LEU A 1 118 ? 3.064 -6.097 -16.718 1.00 66.81 118 LEU A O 1
ATOM 886 N N . ALA A 1 119 ? 2.366 -4.973 -18.548 1.00 67.94 119 ALA A N 1
ATOM 887 C CA . ALA A 1 119 ? 1.022 -5.534 -18.553 1.00 67.94 119 ALA A CA 1
ATOM 888 C C . ALA A 1 119 ? 1.047 -7.050 -18.781 1.00 67.94 119 ALA A C 1
ATOM 890 O O . ALA A 1 119 ? 0.261 -7.772 -18.169 1.00 67.94 119 ALA A O 1
ATOM 891 N N . ASN A 1 120 ? 1.978 -7.544 -19.602 1.00 67.94 120 ASN A N 1
ATOM 892 C CA . ASN A 1 120 ? 2.155 -8.970 -19.836 1.00 67.94 120 ASN A CA 1
ATOM 893 C C . ASN A 1 120 ? 2.714 -9.703 -18.603 1.00 67.94 120 ASN A C 1
ATOM 895 O O . ASN A 1 120 ? 2.184 -10.749 -18.234 1.00 67.94 120 ASN A O 1
ATOM 899 N N . ILE A 1 121 ? 3.717 -9.146 -17.909 1.00 68.75 121 ILE A N 1
ATOM 900 C CA . ILE A 1 121 ? 4.268 -9.749 -16.681 1.00 68.75 121 ILE A CA 1
ATOM 901 C C . ILE A 1 121 ? 3.209 -9.798 -15.572 1.00 68.75 121 ILE A C 1
ATOM 903 O O . ILE A 1 121 ? 3.008 -10.844 -14.955 1.00 68.75 121 ILE A O 1
ATOM 907 N N . ILE A 1 122 ? 2.480 -8.699 -15.355 1.00 65.00 122 ILE A N 1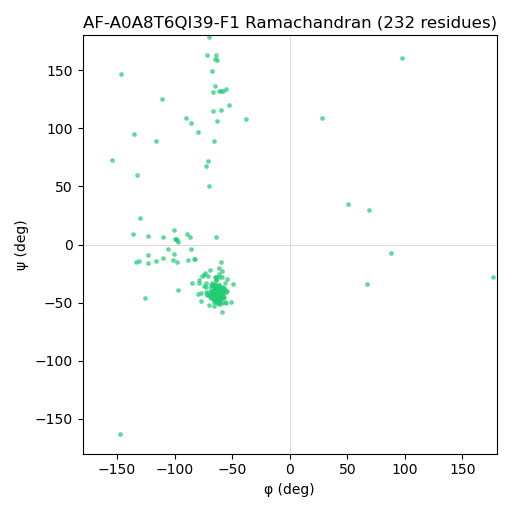
ATOM 908 C CA . ILE A 1 122 ? 1.361 -8.668 -14.401 1.00 65.00 122 ILE A CA 1
ATOM 909 C C . ILE A 1 122 ? 0.257 -9.641 -14.836 1.00 65.00 122 ILE A C 1
ATOM 911 O O . ILE A 1 122 ? -0.331 -10.328 -14.004 1.00 65.00 122 ILE A O 1
ATOM 915 N N . GLY A 1 123 ? -0.040 -9.683 -16.134 1.00 60.91 123 GLY A N 1
ATOM 916 C CA . GLY A 1 123 ? -1.150 -10.436 -16.700 1.00 60.91 123 GLY A CA 1
ATOM 917 C C . GLY A 1 123 ? -0.956 -11.947 -16.719 1.00 60.91 123 GLY A C 1
ATOM 918 O O . GLY A 1 123 ? -1.963 -12.625 -16.562 1.00 60.91 123 GLY A O 1
ATOM 919 N N . HIS A 1 124 ? 0.284 -12.426 -16.894 1.00 62.72 124 HIS A N 1
ATOM 920 C CA . HIS A 1 124 ? 0.589 -13.833 -17.201 1.00 62.72 124 HIS A CA 1
ATOM 921 C C . HIS A 1 124 ? 1.677 -14.483 -16.334 1.00 62.72 124 HIS A C 1
ATOM 923 O O . HIS A 1 124 ? 1.849 -15.700 -16.352 1.00 62.72 124 HIS A O 1
ATOM 929 N N . HIS A 1 125 ? 2.460 -13.695 -15.592 1.00 60.06 125 HIS A N 1
ATOM 930 C CA . HIS A 1 125 ? 3.643 -14.198 -14.878 1.00 60.06 125 HIS A CA 1
ATOM 931 C C . HIS A 1 125 ? 3.612 -13.933 -13.370 1.00 60.06 125 HIS A C 1
ATOM 933 O O . HIS A 1 125 ? 4.437 -14.467 -12.631 1.00 60.06 125 HIS A O 1
ATOM 939 N N . ALA A 1 126 ? 2.648 -13.141 -12.904 1.00 64.50 126 ALA A N 1
ATOM 940 C CA . ALA A 1 126 ? 2.506 -12.766 -11.504 1.00 64.50 126 ALA A CA 1
ATOM 941 C C . ALA A 1 126 ? 1.498 -13.624 -10.710 1.00 64.50 126 ALA A C 1
ATOM 943 O O . ALA A 1 126 ? 1.278 -13.358 -9.529 1.00 64.50 126 ALA A O 1
ATOM 944 N N . GLY A 1 127 ? 0.877 -14.643 -11.323 1.00 65.12 127 GLY A N 1
ATOM 945 C CA . GLY A 1 127 ? -0.068 -15.543 -10.639 1.00 65.12 127 GLY A CA 1
ATOM 946 C C . GLY A 1 127 ? -1.393 -14.873 -10.245 1.00 65.12 127 GLY A C 1
ATOM 947 O O . GLY A 1 127 ? -2.014 -15.217 -9.231 1.00 65.12 127 GLY A O 1
ATOM 948 N N . ILE A 1 128 ? -1.807 -13.868 -11.018 1.00 76.19 128 ILE A N 1
ATOM 949 C CA . ILE A 1 128 ? -3.031 -13.075 -10.809 1.00 76.19 128 ILE A CA 1
ATOM 950 C C . ILE A 1 128 ? -3.874 -12.971 -12.089 1.00 76.19 128 ILE A C 1
ATOM 952 O O . ILE A 1 128 ? -4.673 -12.049 -12.246 1.00 76.19 128 ILE A O 1
ATOM 956 N N . ASP A 1 129 ? -3.691 -13.919 -13.005 1.00 74.69 129 ASP A N 1
ATOM 957 C CA . ASP A 1 129 ? -4.315 -13.989 -14.327 1.00 74.69 129 ASP A CA 1
ATOM 958 C C . ASP A 1 129 ? -5.839 -13.824 -14.260 1.00 74.69 129 ASP A C 1
ATOM 960 O O . ASP A 1 129 ? -6.389 -12.928 -14.909 1.00 74.69 129 ASP A O 1
ATOM 964 N N . ASP A 1 130 ? -6.482 -14.591 -13.375 1.00 79.19 130 ASP A N 1
ATOM 965 C CA . ASP A 1 130 ? -7.931 -14.583 -13.126 1.00 79.19 130 ASP A CA 1
ATOM 966 C C . ASP A 1 130 ? -8.360 -13.571 -12.053 1.00 79.19 130 ASP A C 1
ATOM 968 O O . ASP A 1 130 ? -9.506 -13.573 -11.599 1.00 79.19 130 ASP A O 1
ATOM 972 N N . ASN A 1 131 ? -7.441 -12.710 -11.608 1.00 80.88 131 ASN A N 1
ATOM 973 C CA . ASN A 1 131 ? -7.702 -11.754 -10.548 1.00 80.88 131 ASN A CA 1
ATOM 974 C C . ASN A 1 131 ? -7.602 -10.301 -11.025 1.00 80.88 131 ASN A C 1
ATOM 976 O O . ASN A 1 131 ? -6.568 -9.635 -10.925 1.00 80.88 131 ASN A O 1
ATOM 980 N N . THR A 1 132 ? -8.738 -9.798 -11.498 1.00 80.62 132 THR A N 1
ATOM 981 C CA . THR A 1 132 ? -8.899 -8.429 -11.997 1.00 80.62 132 THR A CA 1
ATOM 982 C C . THR A 1 132 ? -8.548 -7.366 -10.954 1.00 80.62 132 THR A C 1
ATOM 984 O O . THR A 1 132 ? -7.940 -6.360 -11.311 1.00 80.62 132 THR A O 1
ATOM 987 N N . ALA A 1 133 ? -8.874 -7.581 -9.674 1.00 77.12 133 ALA A N 1
ATOM 988 C CA . ALA A 1 133 ? -8.617 -6.602 -8.617 1.00 77.12 133 ALA A CA 1
ATOM 989 C C . ALA A 1 133 ? -7.114 -6.482 -8.320 1.00 77.12 133 ALA A C 1
ATOM 991 O O . ALA A 1 133 ? -6.557 -5.388 -8.430 1.00 77.12 133 ALA A O 1
ATOM 992 N N . ALA A 1 134 ? -6.425 -7.599 -8.063 1.00 82.06 134 ALA A N 1
ATOM 993 C CA . ALA A 1 134 ? -4.967 -7.616 -7.920 1.00 82.06 134 ALA A CA 1
ATOM 994 C C . ALA A 1 134 ? -4.250 -7.057 -9.162 1.00 82.06 134 ALA A C 1
ATOM 996 O O . ALA A 1 134 ? -3.258 -6.338 -9.029 1.00 82.06 134 ALA A O 1
ATOM 997 N N . LYS A 1 135 ? -4.763 -7.337 -10.369 1.00 81.06 135 LYS A N 1
ATOM 998 C CA . LYS A 1 135 ? -4.203 -6.843 -11.640 1.00 81.06 135 LYS A CA 1
ATOM 999 C C . LYS A 1 135 ? -4.342 -5.334 -11.783 1.00 81.06 135 LYS A C 1
ATOM 1001 O O . LYS A 1 135 ? -3.389 -4.678 -12.206 1.00 81.06 135 LYS A O 1
ATOM 1006 N N . ALA A 1 136 ? -5.493 -4.783 -11.408 1.00 76.69 136 ALA A N 1
ATOM 1007 C CA . ALA A 1 136 ? -5.720 -3.343 -11.386 1.00 76.69 136 ALA A CA 1
ATOM 1008 C C . ALA A 1 136 ? -4.815 -2.659 -10.350 1.00 76.69 136 ALA A C 1
ATOM 1010 O O . ALA A 1 136 ? -4.163 -1.665 -10.662 1.00 76.69 136 ALA A O 1
ATOM 1011 N N . ILE A 1 137 ? -4.687 -3.240 -9.153 1.00 76.50 137 ILE A N 1
ATOM 1012 C CA . ILE A 1 137 ? -3.792 -2.743 -8.099 1.00 76.50 137 ILE A CA 1
ATOM 1013 C C . ILE A 1 137 ? -2.333 -2.745 -8.565 1.00 76.50 137 ILE A C 1
ATOM 1015 O O . ILE A 1 137 ? -1.633 -1.748 -8.395 1.00 76.50 137 ILE A O 1
ATOM 1019 N N . ALA A 1 138 ? -1.875 -3.830 -9.191 1.00 80.88 138 ALA A N 1
ATOM 1020 C CA . ALA A 1 138 ? -0.515 -3.929 -9.707 1.00 80.88 138 ALA A CA 1
ATOM 1021 C C . ALA A 1 138 ? -0.224 -2.857 -10.772 1.00 80.88 138 ALA A C 1
ATOM 1023 O O . ALA A 1 138 ? 0.805 -2.182 -10.705 1.00 80.88 138 ALA A O 1
ATOM 1024 N N . HIS A 1 139 ? -1.153 -2.642 -11.712 1.00 74.81 139 HIS A N 1
ATOM 1025 C CA . HIS A 1 139 ? -1.049 -1.568 -12.705 1.00 74.81 139 HIS A CA 1
ATOM 1026 C C . HIS A 1 139 ? -1.078 -0.179 -12.070 1.00 74.81 139 HIS A C 1
ATOM 1028 O O . HIS A 1 139 ? -0.331 0.695 -12.501 1.00 74.81 139 HIS A O 1
ATOM 1034 N N . ALA A 1 140 ? -1.906 0.038 -11.050 1.00 73.75 140 ALA A N 1
ATOM 1035 C CA . ALA A 1 140 ? -1.976 1.310 -10.345 1.00 73.75 140 ALA A CA 1
ATOM 1036 C C . ALA A 1 140 ? -0.668 1.619 -9.601 1.00 73.75 140 ALA A C 1
ATOM 1038 O O . ALA A 1 140 ? -0.166 2.735 -9.705 1.00 73.75 140 ALA A O 1
ATOM 1039 N N . ILE A 1 141 ? -0.073 0.627 -8.927 1.00 73.12 141 ILE A N 1
ATOM 1040 C CA . ILE A 1 141 ? 1.238 0.764 -8.274 1.00 73.12 141 ILE A CA 1
ATOM 1041 C C . ILE A 1 141 ? 2.318 1.087 -9.313 1.00 73.12 141 ILE A C 1
ATOM 1043 O O . ILE A 1 141 ? 3.062 2.054 -9.147 1.00 73.12 141 ILE A O 1
ATOM 1047 N N . LEU A 1 142 ? 2.389 0.333 -10.418 1.00 75.12 142 LEU A N 1
ATOM 1048 C CA . LEU A 1 142 ? 3.353 0.615 -11.487 1.00 75.12 142 LEU A CA 1
ATOM 1049 C C . LEU A 1 142 ? 3.132 1.989 -12.119 1.00 75.12 142 LEU A C 1
ATOM 1051 O O . LEU A 1 142 ? 4.102 2.706 -12.352 1.00 75.12 142 LEU A O 1
ATOM 1055 N N . GLY A 1 143 ? 1.881 2.368 -12.380 1.00 70.12 143 GLY A N 1
ATOM 1056 C CA . GLY A 1 143 ? 1.511 3.667 -12.935 1.00 70.12 143 GLY A CA 1
ATOM 1057 C C . GLY A 1 143 ? 1.869 4.819 -11.998 1.00 70.12 143 GLY A C 1
ATOM 1058 O O . GLY A 1 143 ? 2.421 5.817 -12.451 1.00 70.12 143 GLY A O 1
ATOM 1059 N N . GLY A 1 144 ? 1.647 4.657 -10.690 1.00 68.56 144 GLY A N 1
ATOM 1060 C CA . GLY A 1 144 ? 2.024 5.623 -9.657 1.00 68.56 144 GLY A CA 1
ATOM 1061 C C . GLY A 1 144 ? 3.540 5.785 -9.519 1.00 68.56 144 GLY A C 1
ATOM 1062 O O . GLY A 1 144 ? 4.034 6.910 -9.513 1.00 68.56 144 GLY A O 1
ATOM 1063 N N . VAL A 1 145 ? 4.294 4.679 -9.485 1.00 69.75 145 VAL A N 1
ATOM 1064 C CA . VAL A 1 145 ? 5.772 4.701 -9.487 1.00 69.75 145 VAL A CA 1
ATOM 1065 C C . VAL A 1 145 ? 6.299 5.342 -10.770 1.00 69.75 145 VAL A C 1
ATOM 1067 O O . VAL A 1 145 ? 7.182 6.193 -10.728 1.00 69.75 145 VAL A O 1
ATOM 1070 N N . THR A 1 146 ? 5.720 4.982 -11.911 1.00 68.69 146 THR A N 1
ATOM 1071 C CA . THR A 1 146 ? 6.068 5.543 -13.217 1.00 68.69 146 THR A CA 1
ATOM 1072 C C . THR A 1 146 ? 5.806 7.048 -13.270 1.00 68.69 146 THR A C 1
ATOM 1074 O O . THR A 1 146 ? 6.688 7.799 -13.672 1.00 68.69 146 THR A O 1
ATOM 1077 N N . ALA A 1 147 ? 4.643 7.514 -12.808 1.00 65.25 147 ALA A N 1
ATOM 1078 C CA . ALA A 1 147 ? 4.313 8.937 -12.730 1.00 65.25 147 ALA A CA 1
ATOM 1079 C C . ALA A 1 147 ? 5.248 9.695 -11.773 1.00 65.25 147 ALA A C 1
ATOM 1081 O O . ALA A 1 147 ? 5.703 10.790 -12.102 1.00 65.25 147 ALA A O 1
ATOM 1082 N N . ALA A 1 148 ? 5.595 9.095 -10.628 1.00 62.44 148 ALA A N 1
ATOM 1083 C CA . ALA A 1 148 ? 6.568 9.657 -9.692 1.00 62.44 148 ALA A CA 1
ATOM 1084 C C . ALA A 1 148 ? 7.965 9.809 -10.320 1.00 62.44 148 ALA A C 1
ATOM 1086 O O . ALA A 1 148 ? 8.656 10.786 -10.044 1.00 62.44 148 ALA A O 1
ATOM 1087 N N . LEU A 1 149 ? 8.371 8.865 -11.177 1.00 64.44 149 LEU A N 1
ATOM 1088 C CA . LEU A 1 149 ? 9.650 8.898 -11.893 1.00 64.44 149 LEU A CA 1
ATOM 1089 C C . LEU A 1 149 ? 9.633 9.833 -13.117 1.00 64.44 149 LEU A C 1
ATOM 1091 O O . LEU A 1 149 ? 10.656 10.436 -13.431 1.00 64.44 149 LEU A O 1
ATOM 1095 N N . GLN A 1 150 ? 8.492 9.969 -13.803 1.00 62.06 150 GLN A N 1
ATOM 1096 C CA . GLN A 1 150 ? 8.323 10.834 -14.982 1.00 62.06 150 GLN A CA 1
ATOM 1097 C C . GLN A 1 150 ? 8.059 12.312 -14.627 1.00 62.06 150 GLN A C 1
ATOM 1099 O O . GLN A 1 150 ? 8.158 13.181 -15.494 1.00 62.06 150 GLN A O 1
ATOM 1104 N N . GLY A 1 151 ? 7.757 12.624 -13.362 1.00 53.19 151 GLY A N 1
ATOM 1105 C CA . GLY A 1 151 ? 7.533 13.979 -12.846 1.00 53.19 151 GLY A CA 1
ATOM 1106 C C . GLY A 1 151 ? 8.801 14.843 -12.762 1.00 53.19 151 GLY A C 1
ATOM 1107 O O . GLY A 1 151 ? 9.294 15.112 -11.674 1.00 53.19 151 GLY A O 1
ATOM 1108 N N . ASN A 1 152 ? 9.313 15.260 -13.923 1.00 44.59 152 ASN A N 1
ATOM 1109 C CA . ASN A 1 152 ? 10.241 16.362 -14.220 1.00 44.59 152 ASN A CA 1
ATOM 1110 C C . ASN A 1 152 ? 11.263 16.804 -13.132 1.00 44.59 152 ASN A C 1
ATOM 1112 O O . ASN A 1 152 ? 10.956 17.501 -12.163 1.00 44.59 152 ASN A O 1
ATOM 1116 N N . SER A 1 153 ? 12.533 16.488 -13.404 1.00 47.25 153 SER A N 1
ATOM 1117 C CA . SER A 1 153 ? 13.776 16.943 -12.764 1.00 47.25 153 SER A CA 1
ATOM 1118 C C . SER A 1 153 ? 13.815 18.418 -12.326 1.00 47.25 153 SER A C 1
ATOM 1120 O O . SER A 1 153 ? 13.978 19.315 -13.143 1.00 47.25 153 SER A O 1
ATOM 1122 N N . ALA A 1 154 ? 13.747 18.633 -11.010 1.00 35.69 154 ALA A N 1
ATOM 1123 C CA . ALA A 1 154 ? 14.295 19.757 -10.216 1.00 35.69 154 ALA A CA 1
ATOM 1124 C C . ALA A 1 154 ? 13.876 19.586 -8.742 1.00 35.69 154 ALA A C 1
ATOM 1126 O O . ALA A 1 154 ? 14.594 19.955 -7.815 1.00 35.69 154 ALA A O 1
ATOM 1127 N N . ALA A 1 155 ? 12.730 18.933 -8.533 1.00 35.88 155 ALA A N 1
ATOM 1128 C CA . ALA A 1 155 ? 12.120 18.678 -7.239 1.00 35.88 155 ALA A CA 1
ATOM 1129 C C . ALA A 1 155 ? 12.620 17.406 -6.537 1.00 35.88 155 ALA A C 1
ATOM 1131 O O . ALA A 1 155 ? 12.103 17.102 -5.474 1.00 35.88 155 ALA A O 1
ATOM 1132 N N . ALA A 1 156 ? 13.634 16.689 -7.048 1.00 38.34 156 ALA A N 1
ATOM 1133 C CA . ALA A 1 156 ? 14.203 15.503 -6.385 1.00 38.34 156 ALA A CA 1
ATOM 1134 C C . ALA A 1 156 ? 14.761 15.788 -4.969 1.00 38.34 156 ALA A C 1
ATOM 1136 O O . ALA A 1 156 ? 14.808 14.901 -4.117 1.00 38.34 156 ALA A O 1
ATOM 1137 N N . GLY A 1 157 ? 15.108 17.052 -4.690 1.00 34.50 157 GLY A N 1
ATOM 1138 C CA . GLY A 1 157 ? 15.449 17.554 -3.353 1.00 34.50 157 GLY A CA 1
ATOM 1139 C C . GLY A 1 157 ? 14.262 18.071 -2.520 1.00 34.50 157 GLY A C 1
ATOM 1140 O O . GLY A 1 157 ? 14.414 18.240 -1.316 1.00 34.50 157 GLY A O 1
ATOM 1141 N N . ALA A 1 158 ? 13.087 18.280 -3.130 1.00 35.44 158 ALA A N 1
ATOM 1142 C CA . ALA A 1 158 ? 11.864 18.825 -2.521 1.00 35.44 158 ALA A CA 1
ATOM 1143 C C . ALA A 1 158 ? 10.725 17.783 -2.357 1.00 35.44 158 ALA A C 1
ATOM 1145 O O . ALA A 1 158 ? 9.623 18.138 -1.936 1.00 35.44 158 ALA A O 1
ATOM 1146 N N . ILE A 1 159 ? 10.991 16.496 -2.647 1.00 37.81 159 ILE A N 1
ATOM 1147 C CA . ILE A 1 159 ? 10.072 15.330 -2.550 1.00 37.81 159 ILE A CA 1
ATOM 1148 C C . ILE A 1 159 ? 9.739 14.960 -1.086 1.00 37.81 159 ILE A C 1
ATOM 1150 O O . ILE A 1 159 ? 9.907 13.823 -0.655 1.00 37.81 159 ILE A O 1
ATOM 1154 N N . GLY A 1 160 ? 9.332 15.931 -0.275 1.00 38.91 160 GLY A N 1
ATOM 1155 C CA . GLY A 1 160 ? 8.838 15.709 1.087 1.00 38.91 160 GLY A CA 1
ATOM 1156 C C . GLY A 1 160 ? 7.429 16.248 1.327 1.00 38.91 160 GLY A C 1
ATOM 1157 O O . GLY A 1 160 ? 6.809 15.848 2.308 1.00 38.91 160 GLY A O 1
ATOM 1158 N N . ALA A 1 161 ? 6.909 17.119 0.449 1.00 38.91 161 ALA A N 1
ATOM 1159 C CA . ALA A 1 161 ? 5.677 17.863 0.728 1.00 38.91 161 ALA A CA 1
ATOM 1160 C C . ALA A 1 161 ? 4.622 17.900 -0.399 1.00 38.91 161 ALA A C 1
ATOM 1162 O O . ALA A 1 161 ? 3.490 18.250 -0.101 1.00 38.91 161 ALA A O 1
ATOM 1163 N N . GLY A 1 162 ? 4.938 17.545 -1.656 1.00 41.44 162 GLY A N 1
ATOM 1164 C CA . GLY A 1 162 ? 4.039 17.832 -2.798 1.00 41.44 162 GLY A CA 1
ATOM 1165 C C . GLY A 1 162 ? 3.812 16.720 -3.831 1.00 41.44 162 GLY A C 1
ATOM 1166 O O . GLY A 1 162 ? 3.259 16.993 -4.888 1.00 41.44 162 GLY A O 1
ATOM 1167 N N . THR A 1 163 ? 4.260 15.480 -3.600 1.00 55.62 163 THR A N 1
ATOM 1168 C CA . THR A 1 163 ? 4.224 14.419 -4.636 1.00 55.62 163 THR A CA 1
ATOM 1169 C C . THR A 1 163 ? 3.224 13.292 -4.385 1.00 55.62 163 THR A C 1
ATOM 1171 O O . THR A 1 163 ? 2.949 12.524 -5.307 1.00 55.62 163 THR A O 1
ATOM 1174 N N . GLY A 1 164 ? 2.634 13.187 -3.188 1.00 60.53 164 GLY A N 1
ATOM 1175 C CA . GLY A 1 164 ? 1.610 12.169 -2.926 1.00 60.53 164 GLY A CA 1
ATOM 1176 C C . GLY A 1 164 ? 0.339 12.386 -3.748 1.00 60.53 164 GLY A C 1
ATOM 1177 O O . GLY A 1 164 ? -0.230 11.417 -4.236 1.00 60.53 164 GLY A O 1
ATOM 1178 N N . GLU A 1 165 ? -0.048 13.639 -3.997 1.00 65.25 165 GLU A N 1
ATOM 1179 C CA . GLU A 1 165 ? -1.242 13.991 -4.779 1.00 65.25 165 GLU A CA 1
ATOM 1180 C C . GLU A 1 165 ? -1.143 13.530 -6.236 1.00 65.25 165 GLU A C 1
ATOM 1182 O O . GLU A 1 165 ? -2.097 12.994 -6.790 1.00 65.25 165 GLU A O 1
ATOM 1187 N N . VAL A 1 166 ? 0.033 13.670 -6.858 1.00 66.62 166 VAL A N 1
ATOM 1188 C CA . VAL A 1 166 ? 0.267 13.232 -8.245 1.00 66.62 166 VAL A CA 1
ATOM 1189 C C . VAL A 1 166 ? 0.176 11.712 -8.351 1.00 66.62 166 VAL A C 1
ATOM 1191 O O . VAL A 1 166 ? -0.462 11.186 -9.264 1.00 66.62 166 VAL A O 1
ATOM 1194 N N . ILE A 1 167 ? 0.773 11.004 -7.391 1.00 66.56 167 ILE A N 1
ATOM 1195 C CA . ILE A 1 167 ? 0.729 9.543 -7.314 1.00 66.56 167 ILE A CA 1
ATOM 1196 C C . ILE A 1 167 ? -0.711 9.068 -7.065 1.00 66.56 167 ILE A C 1
ATOM 1198 O O . ILE A 1 167 ? -1.185 8.173 -7.762 1.00 66.56 167 ILE A O 1
ATOM 1202 N N . ALA A 1 168 ? -1.433 9.686 -6.128 1.00 72.56 168 ALA A N 1
ATOM 1203 C CA . ALA A 1 168 ? -2.834 9.367 -5.866 1.00 72.56 168 ALA A CA 1
ATOM 1204 C C . ALA A 1 168 ? -3.745 9.689 -7.046 1.00 72.56 168 ALA A C 1
ATOM 1206 O O . ALA A 1 168 ? -4.617 8.886 -7.351 1.00 72.56 168 ALA A O 1
ATOM 1207 N N . SER A 1 169 ? -3.513 10.791 -7.757 1.00 70.12 169 SER A N 1
ATOM 1208 C CA . SER A 1 169 ? -4.249 11.138 -8.974 1.00 70.12 169 SER A CA 1
ATOM 1209 C C . SER A 1 169 ? -4.021 10.121 -10.087 1.00 70.12 169 SER A C 1
ATOM 1211 O O . SER A 1 169 ? -4.976 9.683 -10.728 1.00 70.12 169 SER A O 1
ATOM 1213 N N . ALA A 1 170 ? -2.777 9.675 -10.287 1.00 66.25 170 ALA A N 1
ATOM 1214 C CA . ALA A 1 170 ? -2.460 8.617 -11.245 1.00 66.25 170 ALA A CA 1
ATOM 1215 C C . ALA A 1 170 ? -3.135 7.284 -10.874 1.00 66.25 170 ALA A C 1
ATOM 1217 O O . ALA A 1 170 ? -3.693 6.609 -11.738 1.00 66.25 170 ALA A O 1
ATOM 1218 N N . ILE A 1 171 ? -3.137 6.927 -9.587 1.00 70.50 171 ILE A N 1
ATOM 1219 C CA . ILE A 1 171 ? -3.784 5.712 -9.072 1.00 70.50 171 ILE A CA 1
ATOM 1220 C C . ILE A 1 171 ? -5.307 5.798 -9.182 1.00 70.50 171 ILE A C 1
ATOM 1222 O O . ILE A 1 171 ? -5.930 4.851 -9.657 1.00 70.50 171 ILE A O 1
ATOM 1226 N N . ALA A 1 172 ? -5.908 6.922 -8.788 1.00 73.31 172 ALA A N 1
ATOM 1227 C CA . ALA A 1 172 ? -7.347 7.152 -8.854 1.00 73.31 172 ALA A CA 1
ATOM 1228 C C . ALA A 1 172 ? -7.846 7.089 -10.299 1.00 73.31 172 ALA A C 1
ATOM 1230 O O . ALA A 1 172 ? -8.791 6.362 -10.574 1.00 73.31 172 ALA A O 1
ATOM 1231 N N . LYS A 1 173 ? -7.157 7.746 -11.241 1.00 69.00 173 LYS A N 1
ATOM 1232 C CA . LYS A 1 173 ? -7.485 7.673 -12.676 1.00 69.00 173 LYS A CA 1
ATOM 1233 C C . LYS A 1 173 ? -7.302 6.275 -13.269 1.00 69.00 173 LYS A C 1
ATOM 1235 O O . LYS A 1 173 ? -7.966 5.946 -14.242 1.00 69.00 173 LYS A O 1
ATOM 1240 N N . SER A 1 174 ? -6.399 5.467 -12.713 1.00 65.00 174 SER A N 1
ATOM 1241 C CA . SER A 1 174 ? -6.158 4.094 -13.171 1.00 65.00 174 SER A CA 1
ATOM 1242 C C . SER A 1 174 ? -7.214 3.112 -12.645 1.00 65.00 174 SER A C 1
ATOM 1244 O O . SER A 1 174 ? -7.711 2.279 -13.398 1.00 65.00 174 SER A O 1
ATOM 1246 N N . LEU A 1 175 ? -7.589 3.221 -11.365 1.00 70.31 175 LEU A N 1
ATOM 1247 C CA . LEU A 1 175 ? -8.564 2.326 -10.726 1.00 70.31 175 LEU A CA 1
ATOM 1248 C C . LEU A 1 175 ? -10.018 2.750 -10.935 1.00 70.31 175 LEU A C 1
ATOM 1250 O O . LEU A 1 175 ? -10.902 1.898 -11.007 1.00 70.31 175 LEU A O 1
ATOM 1254 N N . TYR A 1 176 ? -10.261 4.055 -11.014 1.00 77.62 176 TYR A N 1
ATOM 1255 C CA . TYR A 1 176 ? -11.585 4.665 -11.090 1.00 77.62 176 TYR A CA 1
ATOM 1256 C C . TYR A 1 176 ? -11.627 5.715 -12.216 1.00 77.62 176 TYR A C 1
ATOM 1258 O O . TYR A 1 176 ? -11.874 6.891 -11.952 1.00 77.62 176 TYR A O 1
ATOM 1266 N N . PRO A 1 177 ? -11.378 5.319 -13.479 1.00 67.38 177 PRO A N 1
ATOM 1267 C CA . PRO A 1 177 ? -11.242 6.252 -14.603 1.00 67.38 177 PRO A CA 1
ATOM 1268 C C . PRO A 1 177 ? -12.482 7.128 -14.842 1.00 67.38 177 PRO A C 1
ATOM 1270 O O . PRO A 1 177 ? -12.345 8.252 -15.319 1.00 67.38 177 PRO A O 1
ATOM 1273 N N . ASP A 1 178 ? -13.670 6.637 -14.475 1.00 78.56 178 ASP A N 1
ATOM 1274 C CA . ASP A 1 178 ? -14.956 7.320 -14.671 1.00 78.56 178 ASP A CA 1
ATOM 1275 C C . ASP A 1 178 ? -15.481 8.025 -13.406 1.00 78.56 178 ASP A C 1
ATOM 1277 O O . ASP A 1 178 ? -16.601 8.542 -13.396 1.00 78.56 178 ASP A O 1
ATOM 1281 N N . VAL A 1 179 ? -14.704 8.031 -12.317 1.00 77.69 179 VAL A N 1
ATOM 1282 C CA . VAL A 1 179 ? -15.101 8.643 -11.044 1.00 77.69 179 VAL A CA 1
ATOM 1283 C C . VAL A 1 179 ? -14.248 9.876 -10.799 1.00 77.69 179 VAL A C 1
ATOM 1285 O O . VAL A 1 179 ? -13.020 9.815 -10.789 1.00 77.69 179 VAL A O 1
ATOM 1288 N N . ASP A 1 180 ? -14.910 11.008 -10.576 1.00 76.62 180 ASP A N 1
ATOM 1289 C CA . ASP A 1 180 ? -14.221 12.211 -10.124 1.00 76.62 180 ASP A CA 1
ATOM 1290 C C . ASP A 1 180 ? -13.562 11.934 -8.758 1.00 76.62 180 ASP A C 1
ATOM 1292 O O . ASP A 1 180 ? -14.239 11.397 -7.877 1.00 76.62 180 ASP A O 1
ATOM 1296 N N . PRO A 1 181 ? -12.281 12.284 -8.544 1.00 66.25 181 PRO A N 1
ATOM 1297 C CA . PRO A 1 181 ? -11.605 12.105 -7.260 1.00 66.25 181 PRO A CA 1
ATOM 1298 C C . PRO A 1 181 ? -12.381 12.634 -6.043 1.00 66.25 181 PRO A C 1
ATOM 1300 O O . PRO A 1 181 ? -12.347 12.007 -4.983 1.00 66.25 181 PRO A O 1
ATOM 1303 N N . SER A 1 182 ? -13.134 13.728 -6.209 1.00 70.69 182 SER A N 1
ATOM 1304 C CA . SER A 1 182 ? -14.030 14.293 -5.180 1.00 70.69 182 SER A CA 1
ATOM 1305 C C . SER A 1 182 ? -15.192 13.369 -4.796 1.00 70.69 182 SER A C 1
ATOM 1307 O O . SER A 1 182 ? -15.686 13.388 -3.669 1.00 70.69 182 SER A O 1
ATOM 1309 N N . LYS A 1 183 ? -15.625 12.521 -5.732 1.00 80.19 183 LYS A N 1
ATOM 1310 C CA . LYS A 1 183 ? -16.774 11.613 -5.609 1.00 80.19 183 LYS A CA 1
ATOM 1311 C C . LYS A 1 183 ? -16.375 10.189 -5.246 1.00 80.19 183 LYS A C 1
ATOM 1313 O O . LYS A 1 183 ? -17.241 9.313 -5.212 1.00 80.19 183 LYS A O 1
ATOM 1318 N N . LEU A 1 184 ? -15.090 9.945 -4.987 1.00 80.19 184 LEU A N 1
ATOM 1319 C CA . LEU A 1 184 ? -14.636 8.658 -4.480 1.00 80.19 184 LEU A CA 1
ATOM 1320 C C . LEU A 1 184 ? -15.326 8.371 -3.144 1.00 80.19 184 LEU A C 1
ATOM 1322 O O . LEU A 1 184 ? -15.354 9.217 -2.248 1.00 80.19 184 LEU A O 1
ATOM 1326 N N . THR A 1 185 ? -15.864 7.163 -2.997 1.00 82.50 185 THR A N 1
ATOM 1327 C CA . THR A 1 185 ? -16.366 6.706 -1.699 1.00 82.50 185 THR A CA 1
ATOM 1328 C C . THR A 1 185 ? -15.212 6.620 -0.701 1.00 82.50 185 THR A C 1
ATOM 1330 O O . THR A 1 185 ? -14.053 6.474 -1.088 1.00 82.50 185 THR A O 1
ATOM 1333 N N . GLU A 1 186 ? -15.510 6.649 0.596 1.00 77.62 186 GLU A N 1
ATOM 1334 C CA . GLU A 1 186 ? -14.477 6.528 1.636 1.00 77.62 186 GLU A CA 1
ATOM 1335 C C . GLU A 1 186 ? -13.635 5.247 1.483 1.00 77.62 186 GLU A C 1
ATOM 1337 O O . GLU A 1 186 ? -12.424 5.258 1.686 1.00 77.62 186 GLU A O 1
ATOM 1342 N N . GLU A 1 187 ? -14.239 4.156 1.005 1.00 70.75 187 GLU A N 1
ATOM 1343 C CA . GLU A 1 187 ? -13.524 2.916 0.686 1.00 70.75 187 GLU A CA 1
ATOM 1344 C C . GLU A 1 187 ? -12.574 3.068 -0.518 1.00 70.75 187 GLU A C 1
ATOM 1346 O O . GLU A 1 187 ? -11.434 2.588 -0.497 1.00 70.75 187 GLU A O 1
ATOM 1351 N N . GLN A 1 188 ? -13.004 3.782 -1.560 1.00 76.81 188 GLN A N 1
ATOM 1352 C CA . GLN A 1 188 ? -12.170 4.065 -2.727 1.00 76.81 188 GLN A CA 1
ATOM 1353 C C . GLN A 1 188 ? -11.017 5.014 -2.375 1.00 76.81 188 GLN A C 1
ATOM 1355 O O . GLN A 1 188 ? -9.876 4.752 -2.760 1.00 76.81 188 GLN A O 1
ATOM 1360 N N . LYS A 1 189 ? -11.280 6.061 -1.583 1.00 80.50 189 LYS A N 1
ATOM 1361 C CA . LYS A 1 189 ? -10.274 6.988 -1.039 1.00 80.50 189 LYS A CA 1
ATOM 1362 C C . LYS A 1 189 ? -9.219 6.261 -0.217 1.00 80.50 189 LYS A C 1
ATOM 1364 O O . LYS A 1 189 ? -8.024 6.463 -0.432 1.00 80.50 189 LYS A O 1
ATOM 1369 N N . GLN A 1 190 ? -9.648 5.358 0.664 1.00 75.06 190 GLN A N 1
ATOM 1370 C CA . GLN A 1 190 ? -8.748 4.546 1.479 1.00 75.06 190 GLN A CA 1
ATOM 1371 C C . GLN A 1 190 ? -7.852 3.650 0.610 1.00 75.06 190 GLN A C 1
ATOM 1373 O O . GLN A 1 190 ? -6.652 3.516 0.874 1.00 75.06 190 GLN A O 1
ATOM 1378 N N . THR A 1 191 ? -8.412 3.089 -0.465 1.00 75.25 191 THR A N 1
ATOM 1379 C CA . THR A 1 191 ? -7.661 2.296 -1.447 1.00 75.25 191 THR A CA 1
ATOM 1380 C C . THR A 1 191 ? -6.624 3.156 -2.175 1.00 75.25 191 THR A C 1
ATOM 1382 O O . THR A 1 191 ? -5.450 2.790 -2.212 1.00 75.25 191 THR A O 1
ATOM 1385 N N . VAL A 1 192 ? -7.010 4.331 -2.689 1.00 78.50 192 VAL A N 1
ATOM 1386 C CA . VAL A 1 192 ? -6.086 5.267 -3.360 1.00 78.50 192 VAL A CA 1
ATOM 1387 C C . VAL A 1 192 ? -4.980 5.728 -2.410 1.00 78.50 192 VAL A C 1
ATOM 1389 O O . VAL A 1 192 ? -3.808 5.645 -2.770 1.00 78.50 192 VAL A O 1
ATOM 1392 N N . SER A 1 193 ? -5.326 6.149 -1.189 1.00 77.75 193 SER A N 1
ATOM 1393 C CA . SER A 1 193 ? -4.368 6.578 -0.159 1.00 77.75 193 SER A CA 1
ATOM 1394 C C . SER A 1 193 ? -3.371 5.480 0.181 1.00 77.75 193 SER A C 1
ATOM 1396 O O . SER A 1 193 ? -2.161 5.719 0.199 1.00 77.75 193 SER A O 1
ATOM 1398 N N . THR A 1 194 ? -3.857 4.249 0.357 1.00 75.06 194 THR A N 1
ATOM 1399 C CA . THR A 1 194 ? -2.992 3.091 0.588 1.00 75.06 194 THR A CA 1
ATOM 1400 C C . THR A 1 194 ? -2.026 2.925 -0.576 1.00 75.06 194 THR A C 1
ATOM 1402 O O . THR A 1 194 ? -0.817 2.972 -0.383 1.00 75.06 194 THR A O 1
ATOM 1405 N N . LEU A 1 195 ? -2.526 2.762 -1.798 1.00 73.12 195 LEU A N 1
ATOM 1406 C CA . LEU A 1 195 ? -1.673 2.476 -2.951 1.00 73.12 195 LEU A CA 1
ATOM 1407 C C . LEU A 1 195 ? -0.708 3.623 -3.265 1.00 73.12 195 LEU A C 1
ATOM 1409 O O . LEU A 1 195 ? 0.407 3.376 -3.724 1.00 73.12 195 LEU A O 1
ATOM 1413 N N . ALA A 1 196 ? -1.096 4.866 -2.986 1.00 76.88 196 ALA A N 1
ATOM 1414 C CA . ALA A 1 196 ? -0.241 6.028 -3.162 1.00 76.88 196 ALA A CA 1
ATOM 1415 C C . ALA A 1 196 ? 0.855 6.100 -2.099 1.00 76.88 196 ALA A C 1
ATOM 1417 O O . ALA A 1 196 ? 2.009 6.345 -2.437 1.00 76.88 196 ALA A O 1
ATOM 1418 N N . THR A 1 197 ? 0.527 5.796 -0.843 1.00 75.75 197 THR A N 1
ATOM 1419 C CA . THR A 1 197 ? 1.492 5.607 0.251 1.00 75.75 197 THR A CA 1
ATOM 1420 C C . THR A 1 197 ? 2.505 4.522 -0.109 1.00 75.75 197 THR A C 1
ATOM 1422 O O . THR A 1 197 ? 3.713 4.716 0.024 1.00 75.75 197 THR A O 1
ATOM 1425 N N . LEU A 1 198 ? 2.026 3.396 -0.642 1.00 70.69 198 LEU A N 1
ATOM 1426 C CA . LEU A 1 198 ? 2.870 2.298 -1.109 1.00 70.69 198 LEU A CA 1
ATOM 1427 C C . LEU A 1 198 ? 3.780 2.731 -2.260 1.00 70.69 198 LEU A C 1
ATOM 1429 O O . LEU A 1 198 ? 4.992 2.543 -2.189 1.00 70.69 198 LEU A O 1
ATOM 1433 N N . SER A 1 199 ? 3.218 3.371 -3.283 1.00 74.12 199 SER A N 1
ATOM 1434 C CA . SER A 1 199 ? 3.956 3.839 -4.461 1.00 74.12 199 SER A CA 1
ATOM 1435 C C . SER A 1 199 ? 4.975 4.929 -4.110 1.00 74.12 199 SER A C 1
ATOM 1437 O O . SER A 1 199 ? 6.089 4.924 -4.630 1.00 74.12 199 SER A O 1
ATOM 1439 N N . ALA A 1 200 ? 4.642 5.826 -3.178 1.00 73.50 200 ALA A N 1
ATOM 1440 C CA . ALA A 1 200 ? 5.553 6.840 -2.656 1.00 73.50 200 ALA A CA 1
ATOM 1441 C C . ALA A 1 200 ? 6.677 6.217 -1.813 1.00 73.50 200 ALA A C 1
ATOM 1443 O O . ALA A 1 200 ? 7.827 6.639 -1.922 1.00 73.50 200 ALA A O 1
ATOM 1444 N N . GLY A 1 201 ? 6.383 5.171 -1.033 1.00 68.25 201 GLY A N 1
ATOM 1445 C CA . GLY A 1 201 ? 7.401 4.377 -0.343 1.00 68.25 201 GLY A CA 1
ATOM 1446 C C . GLY A 1 201 ? 8.343 3.659 -1.314 1.00 68.25 201 GLY A C 1
ATOM 1447 O O . GLY A 1 201 ? 9.560 3.684 -1.126 1.00 68.25 201 GLY A O 1
ATOM 1448 N N . MET A 1 202 ? 7.808 3.104 -2.407 1.00 68.50 202 MET A N 1
ATOM 1449 C CA . MET A 1 202 ? 8.608 2.515 -3.490 1.00 68.50 202 MET A CA 1
ATOM 1450 C C . MET A 1 202 ? 9.513 3.555 -4.151 1.00 68.50 202 MET A C 1
ATOM 1452 O O . MET A 1 202 ? 10.723 3.351 -4.230 1.00 68.50 202 MET A O 1
ATOM 1456 N N . ALA A 1 203 ? 8.958 4.694 -4.569 1.00 69.81 203 ALA A N 1
ATOM 1457 C CA . ALA A 1 203 ? 9.716 5.776 -5.197 1.00 69.81 203 ALA A CA 1
ATOM 1458 C C . ALA A 1 203 ? 10.777 6.374 -4.249 1.00 69.81 203 ALA A C 1
ATOM 1460 O O . ALA A 1 203 ? 11.920 6.610 -4.649 1.00 69.81 203 ALA A O 1
ATOM 1461 N N . GLY A 1 204 ? 10.441 6.561 -2.968 1.00 65.25 204 GLY A N 1
ATOM 1462 C CA . GLY A 1 204 ? 11.374 7.018 -1.934 1.00 65.25 204 GLY A CA 1
ATOM 1463 C C . GLY A 1 204 ? 12.525 6.037 -1.698 1.00 65.25 204 GLY A C 1
ATOM 1464 O O . GLY A 1 204 ? 13.669 6.450 -1.504 1.00 65.25 204 GLY A O 1
ATOM 1465 N N . SER A 1 205 ? 12.255 4.732 -1.783 1.00 63.50 205 SER A N 1
ATOM 1466 C CA . SER A 1 205 ? 13.296 3.708 -1.682 1.00 63.50 205 SER A CA 1
ATOM 1467 C C . SER A 1 205 ? 14.195 3.654 -2.919 1.00 63.50 205 SER A C 1
ATOM 1469 O O . SER A 1 205 ? 15.414 3.598 -2.773 1.00 63.50 205 SER A O 1
ATOM 1471 N N . LEU A 1 206 ? 13.626 3.745 -4.127 1.00 63.75 206 LEU A N 1
ATOM 1472 C CA . LEU A 1 206 ? 14.381 3.727 -5.388 1.00 63.75 206 LEU A CA 1
ATOM 1473 C C . LEU A 1 206 ? 15.309 4.943 -5.544 1.00 63.75 206 LEU A C 1
ATOM 1475 O O . LEU A 1 206 ? 16.392 4.819 -6.107 1.00 63.75 206 LEU A O 1
ATOM 1479 N N . THR A 1 207 ? 14.915 6.111 -5.031 1.00 63.62 207 THR A N 1
ATOM 1480 C CA . THR A 1 207 ? 15.703 7.352 -5.164 1.00 63.62 207 THR A CA 1
ATOM 1481 C C . THR A 1 207 ? 16.878 7.451 -4.190 1.00 63.62 207 THR A C 1
ATOM 1483 O O . THR A 1 207 ? 17.883 8.080 -4.517 1.00 63.62 207 THR A O 1
ATOM 1486 N N . ARG A 1 208 ? 16.777 6.858 -2.991 1.00 63.19 208 ARG A N 1
ATOM 1487 C CA . ARG A 1 208 ? 17.807 6.965 -1.932 1.00 63.19 208 ARG A CA 1
ATOM 1488 C C . ARG A 1 208 ? 18.365 5.625 -1.445 1.00 63.19 208 ARG A C 1
ATOM 1490 O O . ARG A 1 208 ? 19.131 5.600 -0.484 1.00 63.19 208 ARG A O 1
ATOM 1497 N N . ASN A 1 209 ? 17.992 4.527 -2.098 1.00 64.62 209 ASN A N 1
ATOM 1498 C CA . ASN A 1 209 ? 18.498 3.172 -1.879 1.00 64.62 209 ASN A CA 1
ATOM 1499 C C . ASN A 1 209 ? 18.475 2.700 -0.408 1.00 64.62 209 ASN A C 1
ATOM 1501 O O . ASN A 1 209 ? 19.390 2.018 0.052 1.00 64.62 209 ASN A O 1
ATOM 1505 N N . SER A 1 210 ? 17.468 3.118 0.368 1.00 63.31 210 SER A N 1
ATOM 1506 C CA . SER A 1 210 ? 17.417 2.877 1.815 1.00 63.31 210 SER A CA 1
ATOM 1507 C C . SER A 1 210 ? 15.996 2.675 2.330 1.00 63.31 210 SER A C 1
ATOM 1509 O O . SER A 1 210 ? 15.043 3.303 1.859 1.00 63.31 210 SER A O 1
ATOM 1511 N N . THR A 1 211 ? 15.872 1.828 3.352 1.00 58.50 211 THR A N 1
ATOM 1512 C CA . THR A 1 211 ? 14.605 1.505 4.016 1.00 58.50 211 THR A CA 1
ATOM 1513 C C . THR A 1 211 ? 14.021 2.680 4.793 1.00 58.50 211 THR A C 1
ATOM 1515 O O . THR A 1 211 ? 12.815 2.918 4.776 1.00 58.50 211 THR A O 1
ATOM 1518 N N . ALA A 1 212 ? 14.886 3.505 5.385 1.00 64.94 212 ALA A N 1
ATOM 1519 C CA . ALA A 1 212 ? 14.475 4.742 6.038 1.00 64.94 212 ALA A CA 1
ATOM 1520 C C . ALA A 1 212 ? 13.815 5.712 5.042 1.00 64.94 212 ALA A C 1
ATOM 1522 O O . ALA A 1 212 ? 12.854 6.397 5.379 1.00 64.94 212 ALA A O 1
ATOM 1523 N N . SER A 1 213 ? 14.288 5.734 3.791 1.00 61.44 213 SER A N 1
ATOM 1524 C CA . SER A 1 213 ? 13.720 6.597 2.746 1.00 61.44 213 SER A CA 1
ATOM 1525 C C . SER A 1 213 ? 12.397 6.062 2.196 1.00 61.44 213 SER A C 1
ATOM 1527 O O . SER A 1 213 ? 11.548 6.852 1.790 1.00 61.44 213 SER A O 1
ATOM 1529 N N . ALA A 1 214 ? 12.182 4.743 2.251 1.00 63.50 214 ALA A N 1
ATOM 1530 C CA . ALA A 1 214 ? 10.895 4.128 1.941 1.00 63.50 214 ALA A CA 1
ATOM 1531 C C . ALA A 1 214 ? 9.826 4.513 2.974 1.00 63.50 214 ALA A C 1
ATOM 1533 O O . ALA A 1 214 ? 8.740 4.948 2.605 1.00 63.50 214 ALA A O 1
ATOM 1534 N N . ALA A 1 215 ? 10.152 4.422 4.267 1.00 62.88 215 ALA A N 1
ATOM 1535 C CA . ALA A 1 215 ? 9.240 4.806 5.344 1.00 62.88 215 ALA A CA 1
ATOM 1536 C C . ALA A 1 215 ? 8.894 6.306 5.302 1.00 62.88 215 ALA A C 1
ATOM 1538 O O . ALA A 1 215 ? 7.729 6.679 5.432 1.00 62.88 215 ALA A O 1
ATOM 1539 N N . VAL A 1 216 ? 9.889 7.166 5.052 1.00 67.19 216 VAL A N 1
ATOM 1540 C CA . VAL A 1 216 ? 9.674 8.613 4.882 1.00 67.19 216 VAL A CA 1
ATOM 1541 C C . VAL A 1 216 ? 8.826 8.908 3.642 1.00 67.19 216 VAL A C 1
ATOM 1543 O O . VAL A 1 216 ? 7.895 9.707 3.725 1.00 67.19 216 VAL A O 1
ATOM 1546 N N . GLY A 1 217 ? 9.104 8.249 2.512 1.00 64.88 217 GLY A N 1
ATOM 1547 C CA . GLY A 1 217 ? 8.319 8.390 1.283 1.00 64.88 217 GLY A CA 1
ATOM 1548 C C . GLY A 1 217 ? 6.872 7.936 1.464 1.00 64.88 217 GLY A C 1
ATOM 1549 O O . GLY A 1 217 ? 5.957 8.631 1.037 1.00 64.88 217 GLY A O 1
ATOM 1550 N N . ALA A 1 218 ? 6.655 6.831 2.176 1.00 67.38 218 ALA A N 1
ATOM 1551 C CA . ALA A 1 218 ? 5.325 6.348 2.519 1.00 67.38 218 ALA A CA 1
ATOM 1552 C C . ALA A 1 218 ? 4.580 7.341 3.415 1.00 67.38 218 ALA A C 1
ATOM 1554 O O . ALA A 1 218 ? 3.471 7.746 3.082 1.00 67.38 218 ALA A O 1
ATOM 1555 N N . GLN A 1 219 ? 5.198 7.812 4.500 1.00 68.62 219 GLN A N 1
ATOM 1556 C CA . GLN A 1 219 ? 4.563 8.786 5.390 1.00 68.62 219 GLN A CA 1
ATOM 1557 C C . GLN A 1 219 ? 4.246 10.106 4.672 1.00 68.62 219 GLN A C 1
ATOM 1559 O O . GLN A 1 219 ? 3.175 10.677 4.872 1.00 68.62 219 GLN A O 1
ATOM 1564 N N . SER A 1 220 ? 5.160 10.582 3.823 1.00 68.81 220 SER A N 1
ATOM 1565 C CA . SER A 1 220 ? 4.956 11.780 3.003 1.00 68.81 220 SER A CA 1
ATOM 1566 C C . SER A 1 220 ? 3.830 11.575 1.985 1.00 68.81 220 SER A C 1
ATOM 1568 O O . SER A 1 220 ? 2.950 12.427 1.875 1.00 68.81 220 SER A O 1
ATOM 1570 N N . GLY A 1 221 ? 3.795 10.418 1.314 1.00 66.31 221 GLY A N 1
ATOM 1571 C CA . GLY A 1 221 ? 2.717 10.024 0.409 1.00 66.31 221 GLY A CA 1
ATOM 1572 C C . GLY A 1 221 ? 1.366 9.992 1.115 1.00 66.31 221 GLY A C 1
ATOM 1573 O O . GLY A 1 221 ? 0.438 10.653 0.667 1.00 66.31 221 GLY A O 1
ATOM 1574 N N . LYS A 1 222 ? 1.278 9.322 2.268 1.00 72.56 222 LYS A N 1
ATOM 1575 C CA . LYS A 1 222 ? 0.069 9.278 3.099 1.00 72.56 222 LYS A CA 1
ATOM 1576 C C . LYS A 1 222 ? -0.413 10.676 3.460 1.00 72.56 222 LYS A C 1
ATOM 1578 O O . LYS A 1 222 ? -1.574 11.002 3.245 1.00 72.56 222 LYS A O 1
ATOM 1583 N N . ASN A 1 223 ? 0.491 11.518 3.962 1.00 71.50 223 ASN A N 1
ATOM 1584 C CA . ASN A 1 223 ? 0.145 12.869 4.381 1.00 71.50 223 ASN A CA 1
ATOM 1585 C C . ASN A 1 223 ? -0.336 13.728 3.208 1.00 71.50 223 ASN A C 1
ATOM 1587 O O . ASN A 1 223 ? -1.346 14.404 3.356 1.00 71.50 223 ASN A O 1
ATOM 1591 N N . ALA A 1 224 ? 0.346 13.697 2.064 1.00 69.38 224 ALA A N 1
ATOM 1592 C CA . ALA A 1 224 ? -0.051 14.475 0.893 1.00 69.38 224 ALA A CA 1
ATOM 1593 C C . ALA A 1 224 ? -1.378 13.981 0.294 1.00 69.38 224 ALA A C 1
ATOM 1595 O O . ALA A 1 224 ? -2.174 14.774 -0.196 1.00 69.38 224 ALA A O 1
ATOM 1596 N N . VAL A 1 225 ? -1.671 12.684 0.366 1.00 72.00 225 VAL A N 1
ATOM 1597 C CA . VAL A 1 225 ? -2.935 12.159 -0.158 1.00 72.00 225 VAL A CA 1
ATOM 1598 C C . VAL A 1 225 ? -4.094 12.447 0.780 1.00 72.00 225 VAL A C 1
ATOM 1600 O O . VAL A 1 225 ? -5.113 12.960 0.337 1.00 72.00 225 VAL A O 1
ATOM 1603 N N . GLU A 1 226 ? -3.938 12.168 2.071 1.00 73.38 226 GLU A N 1
ATOM 1604 C CA . GLU A 1 226 ? -5.010 12.371 3.047 1.00 73.38 226 GLU A CA 1
ATOM 1605 C C . GLU A 1 226 ? -5.255 13.854 3.355 1.00 73.38 226 GLU A C 1
ATOM 1607 O O . GLU A 1 226 ? -6.406 14.231 3.536 1.00 73.38 226 GLU A O 1
ATOM 1612 N N . ASN A 1 227 ? -4.210 14.692 3.404 1.00 69.44 227 ASN A N 1
ATOM 1613 C CA . ASN A 1 227 ? -4.340 16.096 3.820 1.00 69.44 227 ASN A CA 1
ATOM 1614 C C . ASN A 1 227 ? -4.354 17.106 2.680 1.00 69.44 227 ASN A C 1
ATOM 1616 O O . ASN A 1 227 ? -4.709 18.250 2.956 1.00 69.44 227 ASN A O 1
ATOM 1620 N N . ASN A 1 228 ? -3.997 16.722 1.453 1.00 65.31 228 ASN A N 1
ATOM 1621 C CA . ASN A 1 228 ? -4.043 17.646 0.323 1.00 65.31 228 ASN A CA 1
ATOM 1622 C C . ASN A 1 228 ? -4.876 17.094 -0.844 1.00 65.31 228 ASN A C 1
ATOM 1624 O O . ASN A 1 228 ? -5.710 17.804 -1.366 1.00 65.31 228 ASN A O 1
ATOM 1628 N N . TYR A 1 229 ? -4.724 15.832 -1.264 1.00 71.38 229 TYR A N 1
ATOM 1629 C CA . TYR A 1 229 ? -5.473 15.335 -2.436 1.00 71.38 229 TYR A CA 1
ATOM 1630 C C . TYR A 1 229 ? -6.942 15.004 -2.137 1.00 71.38 229 TYR A C 1
ATOM 1632 O O . TYR A 1 229 ? -7.824 15.266 -2.949 1.00 71.38 229 TYR A O 1
ATOM 1640 N N . LEU A 1 230 ? -7.197 14.368 -0.992 1.00 70.00 230 LEU A N 1
ATOM 1641 C CA . LEU A 1 230 ? -8.515 13.851 -0.610 1.00 70.00 230 LEU A CA 1
ATOM 1642 C C . LEU A 1 230 ? -9.263 14.764 0.370 1.00 70.00 230 LEU A C 1
ATOM 1644 O O . LEU A 1 230 ? -10.427 14.493 0.667 1.00 70.00 230 LEU A O 1
ATOM 1648 N N . SER A 1 231 ? -8.597 15.805 0.878 1.00 64.00 231 SER A N 1
ATOM 1649 C CA . SER A 1 231 ? -9.150 16.800 1.805 1.00 64.00 231 SER A CA 1
ATOM 1650 C C . SER A 1 231 ? -9.617 18.091 1.123 1.00 64.00 231 SER A C 1
ATOM 1652 O O . SER A 1 231 ? -10.336 18.846 1.769 1.00 64.00 231 SER A O 1
ATOM 1654 N N . GLU A 1 232 ? -9.232 18.360 -0.137 1.00 52.06 232 GLU A N 1
ATOM 1655 C CA . GLU A 1 232 ? -9.529 19.622 -0.853 1.00 52.06 232 GLU A CA 1
ATOM 1656 C C . GLU A 1 232 ? -11.033 19.873 -1.105 1.00 52.06 232 GLU A C 1
ATOM 1658 O O . GLU A 1 232 ? -11.389 20.878 -1.710 1.00 52.06 232 GLU A O 1
ATOM 1663 N N . GLU A 1 233 ? -11.938 19.047 -0.575 1.00 44.28 233 GLU A N 1
ATOM 1664 C CA . GLU A 1 233 ? -13.350 19.409 -0.429 1.00 44.28 233 GLU A CA 1
ATOM 1665 C C . GLU A 1 233 ? -13.901 19.009 0.951 1.00 44.28 233 GLU A C 1
ATOM 1667 O O . GLU A 1 233 ? -14.385 17.892 1.161 1.00 44.28 233 GLU A O 1
ATOM 1672 N N . GLN A 1 234 ? -13.875 19.969 1.882 1.00 34.81 234 GLN A N 1
ATOM 1673 C CA . GLN A 1 234 ? -14.944 20.176 2.866 1.00 34.81 234 GLN A CA 1
ATOM 1674 C C . GLN A 1 234 ? -15.358 21.646 2.888 1.00 34.81 234 GLN A C 1
ATOM 1676 O O . GLN A 1 234 ? -14.471 22.508 3.080 1.00 34.81 234 GLN A O 1
#

Solvent-accessible surface area (backbone atoms only — not comparable to full-atom values): 12144 Å² total; per-residue (Å²): 136,83,83,72,78,80,83,53,66,68,62,51,50,50,32,53,50,48,36,52,48,45,53,54,43,41,53,52,38,52,50,52,45,40,51,49,22,51,53,52,10,51,46,53,24,26,78,74,76,48,75,80,65,92,84,52,50,73,68,54,44,52,54,48,51,54,53,38,60,69,33,70,52,12,47,59,43,28,51,55,32,32,93,87,12,47,52,46,48,5,48,50,15,33,35,49,29,53,43,73,45,48,56,102,47,50,69,62,37,56,56,69,78,34,50,68,58,45,50,44,33,31,45,73,69,39,86,33,64,93,30,67,64,20,41,47,45,15,51,21,35,48,46,13,34,32,50,62,72,65,61,66,96,76,48,86,87,57,75,65,73,74,57,14,35,60,20,24,50,46,22,37,50,62,73,36,68,90,54,56,81,89,70,49,49,73,70,53,46,52,50,29,37,49,48,16,14,37,20,28,14,46,46,27,21,72,74,64,77,35,70,71,36,16,54,50,22,19,52,33,9,35,47,22,19,58,66,50,56,68,43,79,77,127